Protein AF-A0A942HSF5-F1 (afdb_monomer_lite)

Radius of gyration: 24.58 Å; chains: 1; bounding box: 55×70×62 Å

Secondary structure (DSSP, 8-state):
------TTHHHHHHHHHHHHHHHHHHHHHHHHHHHHHHHHHHHHHHHHH-HHHHHHHHHHHHHHHHHHHHHHHHHHHHHHHH-SS--TTHHHHHHHHHTSPPPHHHHHHHHHHHHH---TT-SS--HHHHHHHH-TTS----HHHHHHHHHTSPP--S-HHHHHHHHHHHHHHHHHHHHTT--S---------------SS----SS------------------------

Structure (mmCIF, N/CA/C/O backbone):
data_AF-A0A942HSF5-F1
#
_entry.id   AF-A0A942HSF5-F1
#
loop_
_atom_site.group_PDB
_atom_site.id
_atom_site.type_symbol
_atom_site.label_atom_id
_atom_site.label_alt_id
_atom_site.label_comp_id
_atom_site.label_asym_id
_atom_site.label_entity_id
_atom_site.label_seq_id
_atom_site.pdbx_PDB_ins_code
_atom_site.Cartn_x
_atom_site.Cartn_y
_atom_site.Cartn_z
_atom_site.occupancy
_atom_site.B_iso_or_equiv
_atom_site.auth_seq_id
_atom_site.auth_comp_id
_atom_site.auth_asym_id
_atom_site.auth_atom_id
_atom_site.pdbx_PDB_model_num
ATOM 1 N N . MET A 1 1 ? 25.600 -0.099 -43.401 1.00 35.75 1 MET A N 1
ATOM 2 C CA . MET A 1 1 ? 24.937 0.670 -42.324 1.00 35.75 1 MET A CA 1
ATOM 3 C C . MET A 1 1 ? 24.494 2.003 -42.907 1.00 35.75 1 MET A C 1
ATOM 5 O O . MET A 1 1 ? 25.350 2.807 -43.247 1.00 35.75 1 MET A O 1
ATOM 9 N N . LYS A 1 2 ? 23.191 2.196 -43.150 1.00 35.94 2 LYS A N 1
ATOM 10 C CA . LYS A 1 2 ? 22.650 3.480 -43.624 1.00 35.94 2 LYS A CA 1
ATOM 11 C C . LYS A 1 2 ? 22.341 4.343 -42.400 1.00 35.94 2 LYS A C 1
ATOM 13 O O . LYS A 1 2 ? 21.595 3.911 -41.529 1.00 35.94 2 LYS A O 1
ATOM 18 N N . SER A 1 3 ? 22.986 5.503 -42.341 1.00 41.00 3 SER A N 1
ATOM 19 C CA . SER A 1 3 ? 22.808 6.540 -41.324 1.00 41.00 3 SER A CA 1
ATOM 20 C C . SER A 1 3 ? 21.345 6.994 -41.264 1.00 41.00 3 SER A C 1
ATOM 22 O O . SER A 1 3 ? 20.743 7.247 -42.309 1.00 41.00 3 SER A O 1
ATOM 24 N N . CYS A 1 4 ? 20.774 7.066 -40.060 1.00 44.41 4 CYS A N 1
ATOM 25 C CA . CYS A 1 4 ? 19.440 7.609 -39.827 1.00 44.41 4 CYS A CA 1
ATOM 26 C C . CYS A 1 4 ? 19.436 9.120 -40.090 1.00 44.41 4 CYS A C 1
ATOM 28 O O . CYS A 1 4 ? 20.072 9.897 -39.385 1.00 44.41 4 CYS A O 1
ATOM 30 N N . GLU A 1 5 ? 18.685 9.516 -41.108 1.00 50.47 5 GLU A N 1
ATOM 31 C CA . GLU A 1 5 ? 18.286 10.889 -41.413 1.00 50.47 5 GLU A CA 1
ATOM 32 C C . GLU A 1 5 ? 17.570 11.536 -40.202 1.00 50.47 5 GLU A C 1
ATOM 34 O O . GLU A 1 5 ? 16.673 10.904 -39.630 1.00 50.47 5 GLU A O 1
ATOM 39 N N . PRO A 1 6 ? 17.894 12.780 -39.797 1.00 50.84 6 PRO A N 1
ATOM 40 C CA . PRO A 1 6 ? 17.239 13.438 -38.670 1.00 50.84 6 PRO A CA 1
ATOM 41 C C . PRO A 1 6 ? 15.860 13.949 -39.103 1.00 50.84 6 PRO A C 1
ATOM 43 O O . PRO A 1 6 ? 15.696 15.090 -39.535 1.00 50.84 6 PRO A O 1
ATOM 46 N N . LYS A 1 7 ? 14.838 13.097 -39.014 1.00 59.50 7 LYS A N 1
ATOM 47 C CA . LYS A 1 7 ? 13.461 13.487 -39.332 1.00 59.50 7 LYS A CA 1
ATOM 48 C C . LYS A 1 7 ? 12.908 14.402 -38.227 1.00 59.50 7 LYS A C 1
ATOM 50 O O . LYS A 1 7 ? 12.543 13.944 -37.151 1.00 59.50 7 LYS A O 1
ATOM 55 N N . ASN A 1 8 ? 12.823 15.696 -38.549 1.00 68.75 8 ASN A N 1
ATOM 56 C CA . ASN A 1 8 ? 12.024 16.750 -37.900 1.00 68.75 8 ASN A CA 1
ATOM 57 C C . ASN A 1 8 ? 12.500 17.290 -36.534 1.00 68.75 8 ASN A C 1
ATOM 59 O O . ASN A 1 8 ? 11.708 17.417 -35.600 1.00 68.75 8 ASN A O 1
ATOM 63 N N . ALA A 1 9 ? 13.757 17.743 -36.461 1.00 76.00 9 ALA A N 1
ATOM 64 C CA . ALA A 1 9 ? 14.327 18.424 -35.287 1.00 76.00 9 ALA A CA 1
ATOM 65 C C . ALA A 1 9 ? 13.532 19.666 -34.813 1.00 76.00 9 ALA A C 1
ATOM 67 O O . ALA A 1 9 ? 13.460 19.947 -33.617 1.00 76.00 9 ALA A O 1
ATOM 68 N N . LEU A 1 10 ? 12.894 20.398 -35.735 1.00 83.00 10 LEU A N 1
ATOM 69 C CA . LEU A 1 10 ? 12.043 21.548 -35.396 1.00 83.00 10 LEU A CA 1
ATOM 70 C C . LEU A 1 10 ? 10.742 21.122 -34.704 1.00 83.00 10 LEU A C 1
ATOM 72 O O . LEU A 1 10 ? 10.320 21.755 -33.740 1.00 83.00 10 LEU A O 1
ATOM 76 N N . GLY A 1 11 ? 10.128 20.027 -35.161 1.00 86.69 11 GLY A N 1
ATOM 77 C CA . GLY A 1 11 ? 8.915 19.486 -34.548 1.00 86.69 11 GLY A CA 1
ATOM 78 C C . GLY A 1 11 ? 9.180 18.991 -33.128 1.00 86.69 11 GLY A C 1
ATOM 79 O O . GLY A 1 11 ? 8.435 19.333 -32.212 1.00 86.69 11 GLY A O 1
ATOM 80 N N . SER A 1 12 ? 10.284 18.264 -32.919 1.00 87.56 12 SER A N 1
ATOM 81 C CA . SER A 1 12 ? 10.695 17.840 -31.575 1.00 87.56 12 SER A CA 1
ATOM 82 C C . SER A 1 12 ? 11.010 19.025 -30.664 1.00 87.56 12 SER A C 1
ATOM 84 O O . SER A 1 12 ? 10.632 19.006 -29.498 1.00 87.56 12 SER A O 1
ATOM 86 N N . PHE A 1 13 ? 11.640 20.077 -31.190 1.00 91.94 13 PHE A N 1
ATOM 87 C CA . PHE A 1 13 ? 11.947 21.282 -30.421 1.00 91.94 13 PHE A CA 1
ATOM 88 C C . PHE A 1 13 ? 10.680 22.022 -29.961 1.00 91.94 13 PHE A C 1
ATOM 90 O O . PHE A 1 13 ? 10.556 22.356 -28.784 1.00 91.94 13 PHE A O 1
ATOM 97 N N . LEU A 1 14 ? 9.702 22.219 -30.853 1.00 92.25 14 LEU A N 1
ATOM 98 C CA . LEU A 1 14 ? 8.422 22.850 -30.506 1.00 92.25 14 LEU A CA 1
ATOM 99 C C . LEU A 1 14 ? 7.624 22.020 -29.491 1.00 92.25 14 LEU A C 1
ATOM 101 O O . LEU A 1 14 ? 7.087 22.571 -28.530 1.00 92.25 14 LEU A O 1
ATOM 105 N N . LEU A 1 15 ? 7.588 20.694 -29.666 1.00 92.00 15 LEU A N 1
ATOM 106 C CA . LEU A 1 15 ? 6.955 19.788 -28.707 1.00 92.00 15 LEU A CA 1
ATOM 107 C C . LEU A 1 15 ? 7.650 19.822 -27.345 1.00 92.00 15 LEU A C 1
ATOM 109 O O . LEU A 1 15 ? 6.969 19.767 -26.328 1.00 92.00 15 LEU A O 1
ATOM 113 N N . GLN A 1 16 ? 8.975 19.957 -27.306 1.00 92.62 16 GLN A N 1
ATOM 114 C CA . GLN A 1 16 ? 9.717 20.065 -26.055 1.00 92.62 16 GLN A CA 1
ATOM 115 C C . GLN A 1 16 ? 9.415 21.376 -25.322 1.00 92.62 16 GLN A C 1
ATOM 117 O O . GLN A 1 16 ? 9.201 21.351 -24.114 1.00 92.62 16 GLN A O 1
ATOM 122 N N . ILE A 1 17 ? 9.328 22.506 -26.034 1.00 93.44 17 ILE A N 1
ATOM 123 C CA . ILE A 1 17 ? 8.907 23.786 -25.438 1.00 93.44 17 ILE A CA 1
ATOM 124 C C . ILE A 1 17 ? 7.506 23.654 -24.839 1.00 93.44 17 ILE A C 1
ATOM 126 O O . ILE A 1 17 ? 7.293 24.009 -23.679 1.00 93.44 17 ILE A O 1
ATOM 130 N N . PHE A 1 18 ? 6.563 23.112 -25.613 1.00 94.62 18 PHE A N 1
ATOM 131 C CA . PHE A 1 18 ? 5.203 22.886 -25.140 1.00 94.62 18 PHE A CA 1
ATOM 132 C C . PHE A 1 18 ? 5.174 21.958 -23.921 1.00 94.62 18 PHE A C 1
ATOM 134 O O . PHE A 1 18 ? 4.561 22.308 -22.917 1.00 94.62 18 PHE A O 1
ATOM 141 N N . ALA A 1 19 ? 5.857 20.811 -23.975 1.00 92.69 19 ALA A N 1
ATOM 142 C CA . ALA A 1 19 ? 5.893 19.839 -22.888 1.00 92.69 19 ALA A CA 1
ATOM 143 C C . ALA A 1 19 ? 6.488 20.447 -21.613 1.00 92.69 19 ALA A C 1
ATOM 145 O O . ALA A 1 19 ? 5.880 20.340 -20.556 1.00 92.69 19 ALA A O 1
ATOM 146 N N . ASN A 1 20 ? 7.608 21.164 -21.713 1.00 93.19 20 ASN A N 1
ATOM 147 C CA . ASN A 1 20 ? 8.257 21.791 -20.560 1.00 93.19 20 ASN A CA 1
ATOM 148 C C . ASN A 1 20 ? 7.384 22.869 -19.893 1.00 93.19 20 ASN A C 1
ATOM 150 O O . ASN A 1 20 ? 7.511 23.108 -18.695 1.00 93.19 20 ASN A O 1
ATOM 154 N N . TRP A 1 21 ? 6.497 23.520 -20.650 1.00 92.94 21 TRP A N 1
ATOM 155 C CA . TRP A 1 21 ? 5.546 24.496 -20.116 1.00 92.94 21 TRP A CA 1
ATOM 156 C C . TRP A 1 21 ? 4.264 23.845 -19.572 1.00 92.94 21 TRP A C 1
ATOM 158 O O . TRP A 1 21 ? 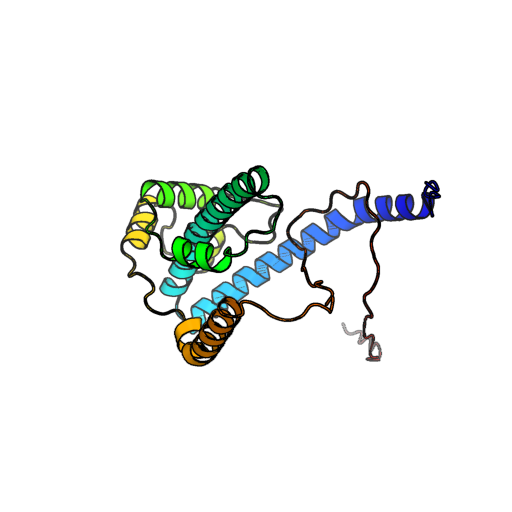3.799 24.190 -18.483 1.00 92.94 21 TRP A O 1
ATOM 168 N N . TYR A 1 22 ? 3.688 22.902 -20.319 1.00 95.12 22 TYR A N 1
ATOM 169 C CA . TYR A 1 22 ? 2.381 22.317 -20.031 1.00 95.12 22 TYR A CA 1
ATOM 170 C C . TYR A 1 22 ? 2.438 21.169 -19.016 1.00 95.12 22 TYR A C 1
ATOM 172 O O . TYR A 1 22 ? 1.579 21.102 -18.133 1.00 95.12 22 TYR A O 1
ATOM 180 N N . GLU A 1 23 ? 3.447 20.294 -19.094 1.00 93.31 23 GLU A N 1
ATOM 181 C CA . GLU A 1 23 ? 3.617 19.145 -18.191 1.00 93.31 23 GLU A CA 1
ATOM 182 C C . GLU A 1 23 ? 3.536 19.542 -16.712 1.00 93.31 23 GLU A C 1
ATOM 184 O O . GLU A 1 23 ? 2.684 18.977 -16.025 1.00 93.31 23 GLU A O 1
ATOM 189 N N . PRO A 1 24 ? 4.267 20.552 -16.199 1.00 90.31 24 PRO A N 1
ATOM 190 C CA . PRO A 1 24 ? 4.238 20.847 -14.766 1.00 90.31 24 PRO A CA 1
ATOM 191 C C . PRO A 1 24 ? 2.880 21.393 -14.301 1.00 90.31 24 PRO A C 1
ATOM 193 O O . PRO A 1 24 ? 2.481 21.230 -13.142 1.00 90.31 24 PRO A O 1
ATOM 196 N N . PHE A 1 25 ? 2.137 22.061 -15.186 1.00 90.31 25 PHE A N 1
ATOM 197 C CA . PHE A 1 25 ? 0.782 22.529 -14.902 1.00 90.31 25 PHE A CA 1
ATOM 198 C C . PHE A 1 25 ? -0.216 21.371 -14.872 1.00 90.31 25 PHE A C 1
ATOM 200 O O . PHE A 1 25 ? -1.018 21.276 -13.936 1.00 90.31 25 PHE A O 1
ATOM 207 N N . PHE A 1 26 ? -0.157 20.500 -15.880 1.00 92.62 26 PHE A N 1
ATOM 208 C CA . PHE A 1 26 ? -1.014 19.327 -15.988 1.00 92.62 26 PHE A CA 1
ATOM 209 C C . PHE A 1 26 ? -0.751 18.359 -14.835 1.00 92.62 26 PHE A C 1
ATOM 211 O O . PHE A 1 26 ? -1.683 17.987 -14.125 1.00 92.62 26 PHE A O 1
ATOM 218 N N . ALA A 1 27 ? 0.518 18.042 -14.579 1.00 89.44 27 ALA A N 1
ATOM 219 C CA . ALA A 1 27 ? 0.947 17.102 -13.558 1.00 89.44 27 ALA A CA 1
ATOM 220 C C . ALA A 1 27 ? 0.529 17.531 -12.147 1.00 89.44 27 ALA A C 1
ATOM 222 O O . ALA A 1 27 ? 0.086 16.701 -11.360 1.00 89.44 27 ALA A O 1
ATOM 223 N N . ARG A 1 28 ? 0.600 18.826 -11.805 1.00 89.19 28 ARG A N 1
ATOM 224 C CA . ARG A 1 28 ? 0.102 19.306 -10.502 1.00 89.19 28 ARG A CA 1
ATOM 225 C C . ARG A 1 28 ? -1.398 19.062 -10.323 1.00 89.19 28 ARG A C 1
ATOM 227 O O . ARG A 1 28 ? -1.811 18.638 -9.247 1.00 89.19 28 ARG A O 1
ATOM 234 N N . ARG A 1 29 ? -2.203 19.303 -11.364 1.00 90.00 29 ARG A N 1
ATOM 235 C CA . ARG A 1 29 ? -3.660 19.095 -11.315 1.00 90.00 29 ARG A CA 1
ATOM 236 C C . ARG A 1 29 ? -4.036 17.622 -11.305 1.00 90.00 29 ARG A C 1
ATOM 238 O O . ARG A 1 29 ? -4.836 17.217 -10.469 1.00 90.00 29 ARG A O 1
ATOM 245 N N . SER A 1 30 ? -3.453 16.827 -12.199 1.00 92.19 30 SER A N 1
ATOM 246 C CA . SER A 1 30 ? -3.753 15.399 -12.279 1.00 92.19 30 SER A CA 1
ATOM 247 C C . SER A 1 30 ? -3.329 14.669 -11.006 1.00 92.19 30 SER A C 1
ATOM 249 O O . SER A 1 30 ? -4.113 13.889 -10.483 1.00 92.19 30 SER A O 1
ATOM 251 N N . ARG A 1 31 ? -2.165 14.994 -10.422 1.00 90.25 31 ARG A N 1
ATOM 252 C CA . ARG A 1 31 ? -1.730 14.422 -9.133 1.00 90.25 31 ARG A CA 1
ATOM 253 C C . ARG A 1 31 ? -2.669 14.780 -7.984 1.00 90.25 31 ARG A C 1
ATOM 255 O O . ARG A 1 31 ? -2.965 13.919 -7.164 1.00 90.25 31 ARG A O 1
ATOM 262 N N . ALA A 1 32 ? -3.146 16.025 -7.909 1.00 90.31 32 ALA A N 1
ATOM 263 C CA . ALA A 1 32 ? -4.127 16.408 -6.893 1.00 90.31 32 ALA A CA 1
ATOM 264 C C . ALA A 1 32 ? -5.422 15.593 -7.032 1.00 90.31 32 ALA A C 1
ATOM 266 O O . ALA A 1 32 ? -5.900 15.050 -6.043 1.00 90.31 32 ALA A O 1
ATOM 267 N N . LEU A 1 33 ? -5.919 15.427 -8.260 1.00 93.19 33 LEU A N 1
ATOM 268 C CA . LEU A 1 33 ? -7.095 14.603 -8.538 1.00 93.19 33 LEU A CA 1
ATOM 269 C C . LEU A 1 33 ? -6.875 13.124 -8.180 1.00 93.19 33 LEU A C 1
ATOM 271 O O . LEU A 1 33 ? -7.745 12.507 -7.574 1.00 93.19 33 LEU A O 1
ATOM 275 N N . CYS A 1 34 ? -5.704 12.559 -8.493 1.00 94.00 34 CYS A N 1
ATOM 276 C CA . CYS A 1 34 ? -5.357 11.191 -8.100 1.00 94.00 34 CYS A CA 1
ATOM 277 C C . CYS A 1 34 ? -5.402 11.003 -6.579 1.00 94.00 34 CYS A C 1
ATOM 279 O O . CYS A 1 34 ? -5.929 10.000 -6.107 1.00 94.00 34 CYS A O 1
ATOM 281 N N . ARG A 1 35 ? -4.908 11.978 -5.806 1.00 92.56 35 ARG A N 1
ATOM 282 C CA . ARG A 1 35 ? -4.947 11.919 -4.338 1.00 92.56 35 ARG A CA 1
ATOM 283 C C . ARG A 1 35 ? -6.372 11.914 -3.790 1.00 92.56 35 ARG A C 1
ATOM 285 O O . ARG A 1 35 ? -6.654 11.129 -2.891 1.00 92.56 35 ARG A O 1
ATOM 292 N N . GLU A 1 36 ? -7.266 12.722 -4.356 1.00 93.88 36 GLU A N 1
ATOM 293 C CA . GLU A 1 36 ? -8.691 12.699 -3.996 1.00 93.88 36 GLU A CA 1
ATOM 294 C C . GLU A 1 36 ? -9.344 11.352 -4.340 1.00 93.88 36 GLU A C 1
ATOM 296 O O . GLU A 1 36 ? -10.103 10.810 -3.540 1.00 93.88 36 GLU A O 1
ATOM 301 N N . HIS A 1 37 ? -9.012 10.764 -5.495 1.00 95.75 37 HIS A N 1
ATOM 302 C CA . HIS A 1 37 ? -9.520 9.442 -5.874 1.00 95.75 37 HIS A CA 1
ATOM 303 C C . HIS A 1 37 ? -9.037 8.328 -4.934 1.00 95.75 37 HIS A C 1
ATOM 305 O O . HIS A 1 37 ? -9.824 7.446 -4.602 1.00 95.75 37 HIS A O 1
ATOM 311 N N . GLU A 1 38 ? -7.784 8.371 -4.472 1.00 94.88 38 GLU A N 1
ATOM 312 C CA . GLU A 1 38 ? -7.266 7.427 -3.470 1.00 94.88 38 GLU A CA 1
ATOM 313 C C . GLU A 1 38 ? -8.016 7.546 -2.139 1.00 94.88 38 GLU A C 1
ATOM 315 O O . GLU A 1 38 ? -8.435 6.537 -1.578 1.00 94.88 38 GLU A O 1
ATOM 320 N N . LEU A 1 39 ? -8.251 8.772 -1.655 1.00 95.44 39 LEU A N 1
ATOM 321 C CA . LEU A 1 39 ? -9.009 8.992 -0.419 1.00 95.44 39 LEU A CA 1
ATOM 322 C C . LEU A 1 39 ? -10.472 8.552 -0.560 1.00 95.44 39 LEU A C 1
ATOM 324 O O . LEU A 1 39 ? -11.023 7.949 0.359 1.00 95.44 39 LEU A O 1
ATOM 328 N N . ALA A 1 40 ? -11.103 8.805 -1.708 1.00 96.94 40 ALA A N 1
ATOM 329 C CA . ALA A 1 40 ? -12.459 8.337 -1.983 1.00 96.94 40 ALA A CA 1
ATOM 330 C C . ALA A 1 40 ? -12.537 6.802 -2.056 1.00 96.94 40 ALA A C 1
ATOM 332 O O . ALA A 1 40 ? -13.482 6.209 -1.532 1.00 96.94 40 ALA A O 1
ATOM 333 N N . ALA A 1 41 ? -11.537 6.151 -2.659 1.00 96.44 41 ALA A N 1
ATOM 334 C CA . ALA A 1 41 ? -11.433 4.695 -2.693 1.00 96.44 41 ALA A CA 1
ATOM 335 C C . ALA A 1 41 ? -11.253 4.104 -1.286 1.00 96.44 41 ALA A C 1
ATOM 337 O O . ALA A 1 41 ? -11.908 3.117 -0.949 1.00 96.44 41 ALA A O 1
ATOM 338 N N . ASP A 1 42 ? -10.441 4.743 -0.441 1.00 97.69 42 ASP A N 1
ATOM 339 C CA . ASP A 1 42 ? -10.285 4.358 0.961 1.00 97.69 42 ASP A CA 1
ATOM 340 C C . ASP A 1 42 ? -11.620 4.449 1.714 1.00 97.69 42 ASP A C 1
ATOM 342 O O . ASP A 1 42 ? -12.013 3.494 2.380 1.00 97.69 42 ASP A O 1
ATOM 346 N N . GLN A 1 43 ? -12.369 5.548 1.565 1.00 97.69 43 GLN A N 1
ATOM 347 C CA . GLN A 1 43 ? -13.687 5.704 2.201 1.00 97.69 43 GLN A CA 1
ATOM 348 C C . GLN A 1 43 ? -14.712 4.678 1.702 1.00 97.69 43 GLN A C 1
ATOM 350 O O . GLN A 1 43 ? -15.530 4.182 2.481 1.00 97.69 43 GLN A O 1
ATOM 355 N N . LEU A 1 44 ? -14.657 4.314 0.419 1.00 97.94 44 LEU A N 1
ATOM 356 C CA . LEU A 1 44 ? -15.472 3.228 -0.117 1.00 97.94 44 LEU A CA 1
ATOM 357 C C . LEU A 1 44 ? -15.081 1.873 0.494 1.00 97.94 44 LEU A C 1
ATOM 359 O O . LEU A 1 44 ? -15.956 1.091 0.846 1.00 97.94 44 LEU A O 1
ATOM 363 N N . SER A 1 45 ? -13.788 1.597 0.682 1.00 96.88 45 SER A N 1
ATOM 364 C CA . SER A 1 45 ? -13.344 0.395 1.401 1.00 96.88 45 SER A CA 1
ATOM 365 C C . SER A 1 45 ? -13.880 0.387 2.836 1.00 96.88 45 SER A C 1
ATOM 367 O O . SER A 1 45 ? -14.425 -0.622 3.286 1.00 96.88 45 SER A O 1
ATOM 369 N N . VAL A 1 46 ? -13.819 1.526 3.534 1.00 97.94 46 VAL A N 1
ATOM 370 C CA . VAL A 1 46 ? -14.348 1.668 4.901 1.00 97.94 46 VAL A CA 1
ATOM 371 C C . VAL A 1 46 ? -15.837 1.335 4.966 1.00 97.94 46 VAL A C 1
ATOM 373 O O . VAL A 1 46 ? -16.251 0.648 5.899 1.00 97.94 46 VAL A O 1
ATOM 376 N N . SER A 1 47 ? -16.640 1.769 3.991 1.00 97.88 47 SER A N 1
ATOM 377 C CA . SER A 1 47 ? -18.082 1.493 3.987 1.00 97.88 47 SER A CA 1
ATOM 378 C C . SER A 1 47 ? -18.428 0.022 3.724 1.00 97.88 47 SER A C 1
ATOM 380 O O . SER A 1 47 ? -19.502 -0.421 4.127 1.00 97.88 47 SER A O 1
ATOM 382 N N . ILE A 1 48 ? -17.525 -0.743 3.098 1.00 96.94 48 ILE A N 1
ATOM 383 C CA . ILE A 1 48 ? -17.724 -2.164 2.774 1.00 96.94 48 ILE A CA 1
ATOM 384 C C . ILE A 1 48 ? -17.169 -3.083 3.873 1.00 96.94 48 ILE A C 1
ATOM 386 O O . ILE A 1 48 ? -17.857 -4.010 4.293 1.00 96.94 48 ILE A O 1
ATOM 390 N N . VAL A 1 49 ? -15.929 -2.859 4.328 1.00 94.44 49 VAL A N 1
ATOM 391 C CA . VAL A 1 49 ? -15.210 -3.781 5.238 1.00 94.44 49 VAL A CA 1
ATOM 392 C C . VAL A 1 49 ? -14.886 -3.191 6.613 1.00 94.44 49 VAL A C 1
ATOM 394 O O . VAL A 1 49 ? -14.375 -3.898 7.483 1.00 94.44 49 VAL A O 1
ATOM 397 N N . GLY A 1 50 ? -15.166 -1.903 6.825 1.00 97.25 50 GLY A N 1
ATOM 398 C CA . GLY A 1 50 ? -14.879 -1.185 8.065 1.00 97.25 50 GLY A CA 1
ATOM 399 C C . GLY A 1 50 ? -13.503 -0.511 8.102 1.00 97.25 50 GLY A C 1
ATOM 400 O O . GLY A 1 50 ? -12.587 -0.822 7.332 1.00 97.25 50 GLY A O 1
ATOM 401 N N . GLY A 1 51 ? -13.359 0.443 9.028 1.00 96.25 51 GLY A N 1
ATOM 402 C CA . GLY A 1 51 ? -12.154 1.266 9.177 1.00 96.25 51 GLY A CA 1
ATOM 403 C C . GLY A 1 51 ? -10.916 0.478 9.598 1.00 96.25 51 GLY A C 1
ATOM 404 O O . GLY A 1 51 ? -9.856 0.644 9.004 1.00 96.25 51 GLY A O 1
ATOM 405 N N . GLU A 1 52 ? -11.050 -0.417 10.576 1.00 94.06 52 GLU A N 1
ATOM 406 C CA . GLU A 1 52 ? -9.930 -1.217 11.083 1.00 94.06 52 GLU A CA 1
ATOM 407 C C . GLU A 1 52 ? -9.351 -2.141 10.005 1.00 94.06 52 GLU A C 1
ATOM 409 O O . GLU A 1 52 ? -8.154 -2.089 9.722 1.00 94.06 52 GLU A O 1
ATOM 414 N N . THR A 1 53 ? -10.207 -2.916 9.335 1.00 93.62 53 THR A N 1
ATOM 415 C CA . THR A 1 53 ? -9.810 -3.799 8.231 1.00 93.62 53 THR A CA 1
ATOM 416 C C . THR A 1 53 ? -9.155 -3.020 7.092 1.00 93.62 53 THR A C 1
ATOM 418 O O . THR A 1 53 ? -8.118 -3.442 6.582 1.00 93.62 53 THR A O 1
ATOM 421 N N . THR A 1 54 ? -9.710 -1.858 6.726 1.00 96.00 54 THR A N 1
ATOM 422 C CA . THR A 1 54 ? -9.142 -1.001 5.672 1.00 96.00 54 THR A CA 1
ATOM 423 C C . THR A 1 54 ? -7.753 -0.489 6.058 1.00 96.00 54 THR A C 1
ATOM 425 O O . THR A 1 54 ? -6.807 -0.626 5.282 1.00 96.00 54 THR A O 1
ATOM 428 N N . CYS A 1 55 ? -7.585 0.030 7.278 1.00 95.44 55 C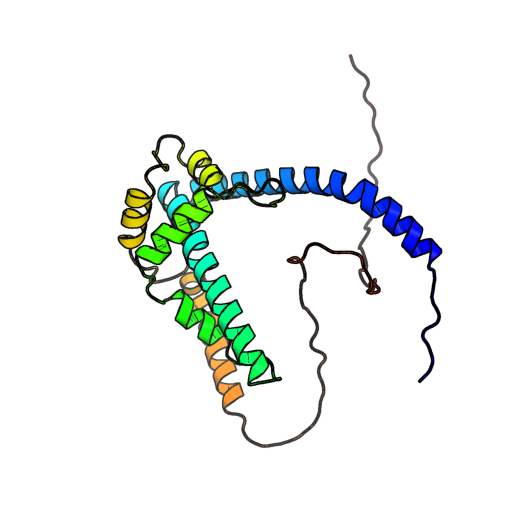YS A N 1
ATOM 429 C CA . CYS A 1 55 ? -6.284 0.472 7.784 1.00 95.44 55 CYS A CA 1
ATOM 430 C C . CYS A 1 55 ? -5.255 -0.668 7.809 1.00 95.44 55 CYS A C 1
ATOM 432 O O . CYS A 1 55 ? -4.123 -0.488 7.360 1.00 95.44 55 CYS A O 1
ATOM 434 N N . ASN A 1 56 ? -5.647 -1.852 8.289 1.00 93.50 56 ASN A N 1
ATOM 435 C CA . ASN A 1 56 ? -4.773 -3.023 8.346 1.00 93.50 56 ASN A CA 1
ATOM 436 C C . ASN A 1 56 ? -4.343 -3.475 6.942 1.00 93.50 56 ASN A C 1
ATOM 438 O O . ASN A 1 56 ? -3.172 -3.795 6.728 1.00 93.50 56 ASN A O 1
ATOM 442 N N . ALA A 1 57 ? -5.255 -3.450 5.965 1.00 92.75 57 ALA A N 1
ATOM 443 C CA . ALA A 1 57 ? -4.949 -3.759 4.571 1.00 92.75 57 ALA A CA 1
ATOM 444 C C . ALA A 1 57 ? -3.977 -2.741 3.946 1.00 92.75 57 ALA A C 1
ATOM 446 O O . ALA A 1 57 ? -3.029 -3.143 3.264 1.00 92.75 57 ALA A O 1
ATOM 447 N N . LEU A 1 58 ? -4.155 -1.443 4.217 1.00 94.12 58 LEU A N 1
ATOM 448 C CA . LEU A 1 58 ? -3.241 -0.388 3.763 1.00 94.12 58 LEU A CA 1
ATOM 449 C C . LEU A 1 58 ? -1.837 -0.560 4.350 1.00 94.12 58 LEU A C 1
ATOM 451 O O . LEU A 1 58 ? -0.853 -0.569 3.611 1.00 94.12 58 LEU A O 1
ATOM 455 N N . ILE A 1 59 ? -1.747 -0.767 5.665 1.00 94.00 59 ILE A N 1
ATOM 456 C CA . ILE A 1 59 ? -0.483 -1.012 6.370 1.00 94.00 59 ILE A CA 1
ATOM 457 C C . ILE A 1 59 ? 0.223 -2.245 5.795 1.00 94.00 59 ILE A C 1
ATOM 459 O O . ILE A 1 59 ? 1.415 -2.195 5.481 1.00 94.00 59 ILE A O 1
ATOM 463 N N . ARG A 1 60 ? -0.516 -3.343 5.595 1.00 91.75 60 ARG A N 1
ATOM 464 C CA . ARG A 1 60 ? 0.023 -4.576 5.009 1.00 91.75 60 ARG A CA 1
ATOM 465 C C . ARG A 1 60 ? 0.551 -4.350 3.600 1.00 91.75 60 ARG A C 1
ATOM 467 O O . ARG A 1 60 ? 1.644 -4.817 3.290 1.00 91.75 60 ARG A O 1
ATOM 474 N N . THR A 1 61 ? -0.200 -3.634 2.768 1.00 91.50 61 THR A N 1
ATOM 475 C CA . THR A 1 61 ? 0.184 -3.341 1.381 1.00 91.50 61 THR A CA 1
ATOM 476 C C . THR A 1 61 ? 1.458 -2.503 1.328 1.00 91.50 61 THR A C 1
ATOM 478 O O . THR A 1 61 ? 2.344 -2.808 0.534 1.00 91.50 61 THR A O 1
ATOM 481 N N . GLU A 1 62 ? 1.609 -1.517 2.216 1.00 92.00 62 GLU A N 1
ATOM 482 C CA . GLU A 1 62 ? 2.824 -0.701 2.296 1.00 92.00 62 GLU A CA 1
ATOM 483 C C . GLU A 1 62 ? 4.046 -1.534 2.717 1.00 92.00 62 GLU A C 1
ATOM 485 O O . GLU A 1 62 ? 5.095 -1.488 2.067 1.00 92.00 62 GLU A O 1
ATOM 490 N N . ILE A 1 63 ? 3.912 -2.328 3.786 1.00 91.62 63 ILE A N 1
ATOM 491 C CA . ILE A 1 63 ? 5.006 -3.138 4.340 1.00 91.62 63 ILE A CA 1
ATOM 492 C C . ILE A 1 63 ? 5.429 -4.221 3.345 1.00 91.62 63 ILE A C 1
ATOM 494 O O . ILE A 1 63 ? 6.596 -4.291 2.947 1.00 91.62 63 ILE A O 1
ATOM 498 N N . VAL A 1 64 ? 4.478 -5.060 2.931 1.00 89.62 64 VAL A N 1
ATOM 499 C CA . VAL A 1 64 ? 4.736 -6.203 2.051 1.00 89.62 64 VAL A CA 1
ATOM 500 C C . VAL A 1 64 ? 5.124 -5.711 0.658 1.00 89.62 64 VAL A C 1
ATOM 502 O O . VAL A 1 64 ? 6.078 -6.221 0.077 1.00 89.62 64 VAL A O 1
ATOM 505 N N . GLY A 1 65 ? 4.465 -4.671 0.139 1.00 90.12 65 GLY A N 1
ATOM 506 C CA . GLY A 1 65 ? 4.792 -4.074 -1.156 1.00 90.12 65 GLY A CA 1
ATOM 507 C C . GLY A 1 65 ? 6.204 -3.490 -1.197 1.00 90.12 65 GLY A C 1
ATOM 508 O O . GLY A 1 65 ? 6.954 -3.759 -2.139 1.00 90.12 65 GLY A O 1
ATOM 509 N N . THR A 1 66 ? 6.619 -2.762 -0.155 1.00 90.62 66 THR A N 1
ATOM 510 C CA . THR A 1 66 ? 7.990 -2.231 -0.058 1.00 90.62 66 THR A CA 1
ATOM 511 C C . THR A 1 66 ? 9.022 -3.352 0.033 1.00 90.62 66 THR A C 1
ATOM 513 O O . THR A 1 66 ? 10.046 -3.310 -0.660 1.00 90.62 66 THR A O 1
ATOM 516 N N . TYR A 1 67 ? 8.751 -4.372 0.852 1.00 90.19 67 TYR A N 1
ATOM 517 C CA . TYR A 1 67 ? 9.612 -5.544 0.985 1.00 90.19 67 TYR A CA 1
ATOM 518 C C . TYR A 1 67 ? 9.790 -6.268 -0.353 1.00 90.19 67 TYR A C 1
ATOM 520 O O . TYR A 1 67 ? 10.920 -6.437 -0.819 1.00 90.19 67 TYR A O 1
ATOM 528 N N . LEU A 1 68 ? 8.681 -6.620 -1.008 1.00 90.19 68 LEU A N 1
ATOM 529 C CA . LEU A 1 68 ? 8.685 -7.331 -2.284 1.00 90.19 68 LEU A CA 1
ATOM 530 C C . LEU A 1 68 ? 9.358 -6.510 -3.374 1.00 90.19 68 LEU A C 1
ATOM 532 O O . LEU A 1 68 ? 10.211 -7.035 -4.081 1.00 90.19 68 LEU A O 1
ATOM 536 N N . SER A 1 69 ? 9.050 -5.214 -3.483 1.00 89.56 69 SER A N 1
ATOM 537 C CA . SER A 1 69 ? 9.674 -4.351 -4.487 1.00 89.56 69 SER A CA 1
ATOM 538 C C . SER A 1 69 ? 11.195 -4.337 -4.338 1.00 89.56 69 SER A C 1
ATOM 540 O O . SER A 1 69 ? 11.901 -4.403 -5.345 1.00 89.56 69 SER A O 1
ATOM 542 N N . LYS A 1 70 ? 11.716 -4.276 -3.104 1.00 89.88 70 LYS A N 1
ATOM 543 C CA . LYS A 1 70 ? 13.161 -4.333 -2.852 1.00 89.88 70 LYS A CA 1
ATOM 544 C C . LYS A 1 70 ? 13.726 -5.710 -3.196 1.00 89.88 70 LYS A C 1
ATOM 546 O O . LYS A 1 70 ? 14.686 -5.800 -3.955 1.00 89.88 70 LYS A O 1
ATOM 551 N N . LYS A 1 71 ? 13.111 -6.771 -2.673 1.00 88.12 71 LYS A N 1
ATOM 552 C CA . LYS A 1 71 ? 13.564 -8.152 -2.851 1.00 88.12 71 LYS A CA 1
ATOM 553 C C . LYS A 1 71 ? 13.603 -8.551 -4.327 1.00 88.12 71 LYS A C 1
ATOM 555 O O . LYS A 1 71 ? 14.623 -9.042 -4.796 1.00 88.12 71 LYS A O 1
ATOM 560 N N . VAL A 1 72 ? 12.529 -8.279 -5.065 1.00 87.00 72 VAL A N 1
ATOM 561 C CA . VAL A 1 72 ? 12.414 -8.550 -6.504 1.00 87.00 72 VAL A CA 1
ATOM 562 C C . VAL A 1 72 ? 13.453 -7.760 -7.280 1.00 87.00 72 VAL A C 1
ATOM 564 O O . VAL A 1 72 ? 14.155 -8.342 -8.098 1.00 87.00 72 VAL A O 1
ATOM 567 N N . SER A 1 73 ? 13.607 -6.463 -6.998 1.00 86.50 73 SER A N 1
ATOM 568 C CA . SER A 1 73 ? 14.616 -5.641 -7.678 1.00 86.50 73 SER A CA 1
ATOM 569 C C . SER A 1 73 ? 16.031 -6.171 -7.445 1.00 86.50 73 SER A C 1
ATOM 571 O O . SER A 1 73 ? 16.833 -6.214 -8.374 1.00 86.50 73 SER A O 1
ATOM 573 N N . ASP A 1 74 ? 16.344 -6.597 -6.220 1.00 88.19 74 ASP A N 1
ATOM 574 C CA . ASP A 1 74 ? 17.651 -7.156 -5.874 1.00 88.19 74 ASP A CA 1
ATOM 575 C C . ASP A 1 74 ? 17.894 -8.519 -6.528 1.00 88.19 74 ASP A C 1
ATOM 577 O O . ASP A 1 74 ? 18.988 -8.758 -7.039 1.00 88.19 74 ASP A O 1
ATOM 581 N N . THR A 1 75 ? 16.891 -9.397 -6.551 1.00 84.94 75 THR A N 1
ATOM 582 C CA . THR A 1 75 ? 16.971 -10.695 -7.233 1.00 84.94 75 THR A CA 1
ATOM 583 C C . THR A 1 75 ? 17.125 -10.517 -8.739 1.00 84.94 75 THR A C 1
ATOM 585 O O . THR A 1 75 ? 18.048 -11.084 -9.316 1.00 84.94 75 THR A O 1
ATOM 588 N N . LEU A 1 76 ? 16.291 -9.681 -9.367 1.00 84.00 76 LEU A N 1
ATOM 589 C CA . LEU A 1 76 ? 16.356 -9.421 -10.804 1.00 84.00 76 LEU A CA 1
ATOM 590 C C . LEU A 1 76 ? 17.718 -8.849 -11.196 1.00 84.00 76 LEU A C 1
ATOM 592 O O . LEU A 1 76 ? 18.357 -9.367 -12.109 1.00 84.00 76 LEU A O 1
ATOM 596 N N . ARG A 1 77 ? 18.217 -7.850 -10.457 1.00 84.19 77 ARG A N 1
ATOM 597 C CA . ARG A 1 77 ? 19.524 -7.239 -10.732 1.00 84.19 77 ARG A CA 1
ATOM 598 C C . ARG A 1 77 ? 20.670 -8.248 -10.673 1.00 84.19 77 ARG A C 1
ATOM 600 O O . ARG A 1 77 ? 21.563 -8.167 -11.504 1.00 84.19 77 ARG A O 1
ATOM 607 N N . ARG A 1 78 ? 20.649 -9.185 -9.716 1.00 82.81 78 ARG A N 1
ATOM 608 C CA . ARG A 1 78 ? 21.649 -10.266 -9.645 1.00 82.81 78 ARG A CA 1
ATOM 609 C C . ARG A 1 78 ? 21.477 -11.254 -10.796 1.00 82.81 78 ARG A C 1
ATOM 611 O O . ARG A 1 78 ? 22.448 -11.572 -11.464 1.00 82.81 78 ARG A O 1
ATOM 618 N N . SER A 1 79 ? 20.241 -11.660 -11.086 1.00 78.00 79 SER A N 1
ATOM 619 C CA . SER A 1 79 ? 19.963 -12.638 -12.141 1.00 78.00 79 SER A CA 1
ATOM 620 C C . SER A 1 79 ? 20.369 -12.164 -13.537 1.00 78.00 79 SER A C 1
ATOM 622 O O . SER A 1 79 ? 20.822 -12.983 -14.319 1.00 78.00 79 SER A O 1
ATOM 624 N N . VAL A 1 80 ? 20.287 -10.860 -13.831 1.00 77.94 80 VAL A N 1
ATOM 625 C CA . VAL A 1 80 ? 20.708 -10.294 -15.128 1.00 77.94 80 VAL A CA 1
ATOM 626 C C . VAL A 1 80 ? 22.220 -10.420 -15.351 1.00 77.94 80 VAL A C 1
ATOM 628 O O . VAL A 1 80 ? 22.662 -10.477 -16.495 1.00 77.94 80 VAL A O 1
ATOM 631 N N . VAL A 1 81 ? 23.019 -10.474 -14.279 1.00 76.38 81 VAL A N 1
ATOM 632 C CA . VAL A 1 81 ? 24.474 -10.678 -14.378 1.00 76.38 81 VAL A CA 1
ATOM 633 C C . VAL A 1 81 ? 24.792 -12.120 -14.776 1.00 76.38 81 VAL A C 1
ATOM 635 O O . VAL A 1 81 ? 25.667 -12.342 -15.610 1.00 76.38 81 VAL A O 1
ATOM 638 N N . ASP A 1 82 ? 24.057 -13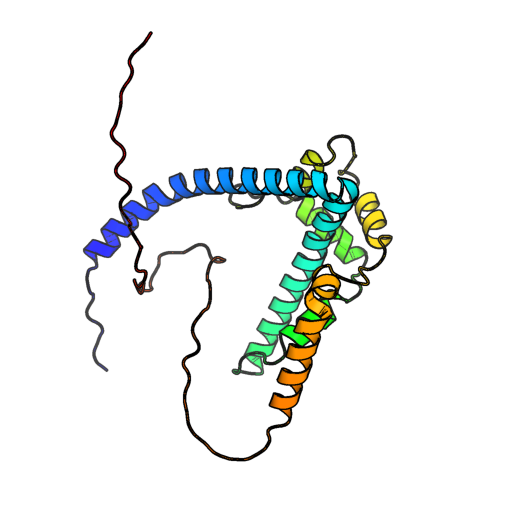.083 -14.220 1.00 74.44 82 ASP A N 1
ATOM 639 C CA . ASP A 1 82 ? 24.350 -14.512 -14.371 1.00 74.44 82 ASP A CA 1
ATOM 640 C C . ASP A 1 82 ? 23.571 -15.169 -15.529 1.00 74.44 82 ASP A C 1
ATOM 642 O O . ASP A 1 82 ? 23.993 -16.189 -16.082 1.00 74.44 82 ASP A O 1
ATOM 646 N N . HIS A 1 83 ? 22.437 -14.583 -15.926 1.00 69.56 83 HIS A N 1
ATOM 647 C CA . HIS A 1 83 ? 21.513 -15.119 -16.920 1.00 69.56 83 HIS A CA 1
ATOM 648 C C . HIS A 1 83 ? 20.955 -13.999 -17.826 1.00 69.56 83 HIS A C 1
ATOM 650 O O . HIS A 1 83 ? 20.151 -13.186 -17.373 1.00 69.56 83 HIS A O 1
ATOM 656 N N . PRO A 1 84 ? 21.312 -13.964 -19.127 1.00 68.62 84 PRO A N 1
ATOM 657 C CA . PRO A 1 84 ? 20.777 -12.975 -20.075 1.00 68.62 84 PRO A CA 1
ATOM 658 C C . PRO A 1 84 ? 19.312 -13.238 -20.473 1.00 68.62 84 PRO A C 1
ATOM 660 O O . PRO A 1 84 ? 18.682 -12.409 -21.126 1.00 68.62 84 PRO A O 1
ATOM 663 N N . GLU A 1 85 ? 18.773 -14.397 -20.099 1.00 74.38 85 GLU A N 1
ATOM 664 C CA . GLU A 1 85 ? 17.395 -14.814 -20.353 1.00 74.38 85 GLU A CA 1
ATOM 665 C C . GLU A 1 85 ? 16.438 -14.273 -19.269 1.00 74.38 85 GLU A C 1
ATOM 667 O O . GLU A 1 85 ? 16.828 -14.140 -18.106 1.00 74.38 85 GLU A O 1
ATOM 672 N N . PRO A 1 86 ? 15.163 -13.995 -19.603 1.00 69.81 86 PRO A N 1
ATOM 673 C CA . PRO A 1 86 ? 14.179 -13.518 -18.635 1.00 69.81 86 PRO A CA 1
ATOM 674 C C . PRO A 1 86 ? 13.943 -14.530 -17.501 1.00 69.81 86 PRO A C 1
ATOM 676 O O . PRO A 1 86 ? 13.919 -15.744 -17.710 1.00 69.81 86 PRO A O 1
ATOM 679 N N . PHE A 1 87 ? 13.724 -14.015 -16.286 1.00 72.00 87 PHE A N 1
ATOM 680 C CA . PHE A 1 87 ? 13.528 -14.813 -15.073 1.00 72.00 87 PHE A CA 1
ATOM 681 C C . PHE A 1 87 ? 12.216 -15.622 -15.143 1.00 72.00 87 PHE A C 1
ATOM 683 O O . PHE A 1 87 ? 11.144 -15.121 -14.798 1.00 72.00 87 PHE A O 1
ATOM 690 N N . ARG A 1 88 ? 12.304 -16.874 -15.621 1.00 70.44 88 ARG A N 1
ATOM 691 C CA . ARG A 1 88 ? 11.149 -17.743 -15.932 1.00 70.44 88 ARG A CA 1
ATOM 692 C C . ARG A 1 88 ? 10.200 -17.972 -14.753 1.00 70.44 88 ARG A C 1
ATOM 694 O O . ARG A 1 88 ? 8.991 -18.003 -14.958 1.00 70.44 88 ARG A O 1
ATOM 701 N N . ASP A 1 89 ? 10.722 -18.044 -13.530 1.00 77.81 89 ASP A N 1
ATOM 702 C CA . ASP A 1 89 ? 9.946 -18.414 -12.337 1.00 77.81 89 ASP A CA 1
ATOM 703 C C . ASP A 1 89 ? 9.548 -17.220 -11.453 1.00 77.81 89 ASP A C 1
ATOM 705 O O . ASP A 1 89 ? 9.288 -17.377 -10.256 1.00 77.81 89 ASP A O 1
ATOM 709 N N . LEU A 1 90 ? 9.460 -16.009 -12.025 1.00 79.69 90 LEU A N 1
ATOM 710 C CA . LEU A 1 90 ? 9.163 -14.779 -11.276 1.00 79.69 90 LEU A CA 1
ATOM 711 C C . LEU A 1 90 ? 7.910 -14.893 -10.404 1.00 79.69 90 LEU A C 1
ATOM 713 O O . LEU A 1 90 ? 7.928 -14.487 -9.246 1.00 79.69 90 LEU A O 1
ATOM 717 N N . TYR A 1 91 ? 6.827 -15.462 -10.931 1.00 79.75 91 TYR A N 1
ATOM 718 C CA . TYR A 1 91 ? 5.564 -15.567 -10.199 1.00 79.75 91 TYR A CA 1
ATOM 719 C C . TYR A 1 91 ? 5.613 -16.600 -9.066 1.00 79.75 91 TYR A C 1
ATOM 721 O O . TYR A 1 91 ? 5.006 -16.384 -8.017 1.00 79.75 91 TYR A O 1
ATOM 729 N N . HIS A 1 92 ? 6.363 -17.693 -9.236 1.00 78.44 92 HIS A N 1
ATOM 730 C CA . HIS A 1 92 ? 6.592 -18.667 -8.167 1.00 78.44 92 HIS A CA 1
ATOM 731 C C . HIS A 1 92 ? 7.437 -18.064 -7.044 1.00 78.44 92 HIS A C 1
ATOM 733 O O . HIS A 1 92 ? 7.088 -18.203 -5.871 1.00 78.44 92 HIS A O 1
ATOM 739 N N . PHE A 1 93 ? 8.488 -17.330 -7.411 1.00 82.88 93 PHE A N 1
ATOM 740 C CA . PHE A 1 93 ? 9.306 -16.566 -6.478 1.00 82.88 93 PHE A CA 1
ATOM 741 C C . PHE A 1 93 ? 8.477 -15.523 -5.715 1.00 82.88 93 PHE A C 1
ATOM 743 O O . PHE A 1 93 ? 8.470 -15.524 -4.488 1.00 82.88 93 PHE A O 1
ATOM 750 N N . LEU A 1 94 ? 7.708 -14.688 -6.424 1.00 83.81 94 LEU A N 1
ATOM 751 C CA . LEU A 1 94 ? 6.831 -13.682 -5.817 1.00 83.81 94 LEU A CA 1
ATOM 752 C C . LEU A 1 94 ? 5.862 -14.307 -4.815 1.00 83.81 94 LEU A C 1
ATOM 754 O O . LEU A 1 94 ? 5.711 -13.792 -3.713 1.00 83.81 94 LEU A O 1
ATOM 758 N N . ARG A 1 95 ? 5.234 -15.432 -5.171 1.00 81.00 95 ARG A N 1
ATOM 759 C CA . ARG A 1 95 ? 4.315 -16.138 -4.274 1.00 81.00 95 ARG A CA 1
ATOM 760 C C . ARG A 1 95 ? 5.003 -16.589 -2.986 1.00 81.00 95 ARG A C 1
ATOM 762 O O . ARG A 1 95 ? 4.441 -16.396 -1.914 1.00 81.00 95 ARG A O 1
ATOM 769 N N . ALA A 1 96 ? 6.194 -17.179 -3.088 1.00 81.69 96 ALA A N 1
ATOM 770 C CA . ALA A 1 96 ? 6.949 -17.623 -1.918 1.00 81.69 96 ALA A CA 1
ATOM 771 C C . ALA A 1 96 ? 7.335 -16.442 -1.010 1.00 81.69 96 ALA A C 1
ATOM 773 O O . ALA A 1 96 ? 7.201 -16.529 0.208 1.00 81.69 96 ALA A O 1
ATOM 774 N N . GLU A 1 97 ? 7.750 -15.319 -1.600 1.00 86.12 97 GLU A N 1
ATOM 775 C CA . GLU A 1 97 ? 8.162 -14.128 -0.852 1.00 86.12 97 GLU A CA 1
ATOM 776 C C . GLU A 1 97 ? 6.973 -13.375 -0.230 1.00 86.12 97 GLU A C 1
ATOM 778 O O . GLU A 1 97 ? 7.110 -12.839 0.867 1.00 86.12 97 GLU A O 1
ATOM 783 N N . VAL A 1 98 ? 5.789 -13.358 -0.858 1.00 83.38 98 VAL A N 1
ATOM 784 C CA . VAL A 1 98 ? 4.572 -12.740 -0.280 1.00 83.38 98 VAL A CA 1
ATOM 785 C C . VAL A 1 98 ? 4.178 -13.420 1.033 1.00 83.38 98 VAL A C 1
ATOM 787 O O . VAL A 1 98 ? 3.732 -12.756 1.966 1.00 83.38 98 VAL A O 1
ATOM 790 N N . SER A 1 99 ? 4.348 -14.741 1.109 1.00 76.50 99 SER A N 1
ATOM 791 C CA . SER A 1 99 ? 4.054 -15.539 2.303 1.00 76.50 99 SER A CA 1
ATOM 792 C C . SER A 1 99 ? 5.216 -15.596 3.300 1.00 76.50 99 SER A C 1
ATOM 794 O O . SER A 1 99 ? 5.097 -16.256 4.333 1.00 76.50 99 SER A O 1
ATOM 796 N N . SER A 1 100 ? 6.344 -14.943 3.008 1.00 80.19 100 SER A N 1
ATOM 797 C CA . SER A 1 100 ? 7.507 -14.975 3.892 1.00 80.19 100 SER A CA 1
ATOM 798 C C . SER A 1 100 ? 7.268 -14.149 5.158 1.00 80.19 100 SER A C 1
ATOM 800 O O . SER A 1 100 ? 6.590 -13.118 5.147 1.00 80.19 100 SER A O 1
ATOM 802 N N . LYS A 1 101 ? 7.824 -14.613 6.281 1.00 82.81 101 LYS A N 1
ATOM 803 C CA . LYS A 1 101 ? 7.757 -13.877 7.543 1.00 82.81 101 LYS A CA 1
ATOM 804 C C . LYS A 1 101 ? 8.747 -12.715 7.483 1.00 82.81 101 LYS A C 1
ATOM 806 O O . LYS A 1 101 ? 9.933 -12.931 7.241 1.00 82.81 101 LYS A O 1
ATOM 811 N N . LEU A 1 102 ? 8.258 -11.499 7.711 1.00 85.81 102 LEU A N 1
ATOM 812 C CA . LEU A 1 102 ? 9.111 -10.322 7.829 1.00 85.81 102 LEU A CA 1
ATOM 813 C C . LEU A 1 102 ? 9.661 -10.194 9.251 1.00 85.81 102 LEU A C 1
ATOM 815 O O . LEU A 1 102 ? 8.969 -10.479 10.228 1.00 85.81 102 LEU A O 1
ATOM 819 N N . GLU A 1 103 ? 10.896 -9.712 9.349 1.00 89.25 103 GLU A N 1
ATOM 820 C CA . GLU A 1 103 ? 11.520 -9.365 10.624 1.00 89.25 103 GLU A CA 1
ATOM 821 C C . GLU A 1 103 ? 10.877 -8.100 11.216 1.00 89.25 103 GLU A C 1
ATOM 823 O O . GLU A 1 103 ? 10.604 -7.132 10.500 1.00 89.25 103 GLU A O 1
ATOM 828 N N . GLU A 1 104 ? 10.700 -8.060 12.539 1.00 88.69 104 GLU A N 1
ATOM 829 C CA . GLU A 1 104 ? 10.091 -6.916 13.242 1.00 88.69 104 GLU A CA 1
ATOM 830 C C . GLU A 1 104 ? 10.837 -5.600 12.968 1.00 88.69 104 GLU A C 1
ATOM 832 O O . GLU A 1 104 ? 10.226 -4.569 12.676 1.00 88.69 104 GLU A O 1
ATOM 837 N N . SER A 1 105 ? 12.170 -5.644 12.955 1.00 88.44 105 SER A N 1
ATOM 838 C CA . SER A 1 105 ? 13.005 -4.475 12.652 1.00 88.44 105 SER A CA 1
ATOM 839 C C . SER A 1 105 ? 12.764 -3.920 11.239 1.00 88.44 105 SER A C 1
ATOM 841 O O . SER A 1 105 ? 12.819 -2.704 11.020 1.00 88.44 105 SER A O 1
ATOM 843 N N . GLN A 1 106 ? 12.455 -4.789 10.269 1.00 89.44 106 GLN A N 1
ATOM 844 C CA . GLN A 1 106 ? 12.135 -4.389 8.898 1.00 89.44 106 GLN A CA 1
ATOM 845 C C . GLN A 1 106 ? 10.758 -3.733 8.818 1.00 89.44 106 GLN A C 1
ATOM 847 O O . GLN A 1 106 ? 10.607 -2.730 8.114 1.00 89.44 106 GLN A O 1
ATOM 852 N N . ILE A 1 107 ? 9.781 -4.262 9.557 1.00 91.19 107 ILE A N 1
ATOM 853 C CA . ILE A 1 107 ? 8.430 -3.700 9.663 1.00 91.19 107 ILE A CA 1
ATOM 854 C C . ILE A 1 107 ? 8.502 -2.280 10.231 1.00 91.19 107 ILE A C 1
ATOM 856 O O . ILE A 1 107 ? 8.057 -1.336 9.576 1.00 91.19 107 ILE A O 1
ATOM 860 N N . GLN A 1 108 ? 9.148 -2.106 11.387 1.00 90.81 108 G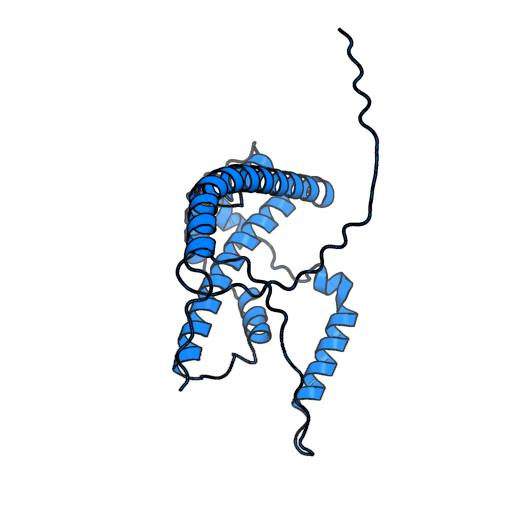LN A N 1
ATOM 861 C CA . GLN A 1 108 ? 9.293 -0.804 12.047 1.00 90.81 108 GLN A CA 1
ATOM 862 C C . GLN A 1 108 ? 10.006 0.218 11.154 1.00 90.81 108 GLN A C 1
ATOM 864 O O . GLN A 1 108 ? 9.530 1.339 10.971 1.00 90.81 108 GLN A O 1
ATOM 869 N N . THR A 1 109 ? 11.121 -0.178 10.531 1.00 91.56 109 THR A N 1
ATOM 870 C CA . THR A 1 109 ? 11.884 0.708 9.636 1.00 91.56 109 THR A CA 1
ATOM 871 C C . THR A 1 109 ? 11.054 1.135 8.424 1.00 91.56 109 THR A C 1
ATOM 873 O O . THR A 1 109 ? 11.120 2.292 7.997 1.00 91.56 109 THR A O 1
ATOM 876 N N . THR A 1 110 ? 10.272 0.213 7.858 1.00 91.88 110 THR A N 1
ATOM 877 C CA . THR A 1 110 ? 9.420 0.484 6.694 1.00 91.88 110 THR A CA 1
ATOM 878 C C . THR A 1 110 ? 8.278 1.420 7.062 1.00 91.88 110 THR A C 1
ATOM 880 O O . THR A 1 110 ? 8.090 2.428 6.385 1.00 91.88 110 THR A O 1
ATOM 883 N N . LEU A 1 111 ? 7.590 1.159 8.175 1.00 92.38 111 LEU A N 1
ATOM 884 C CA . LEU A 1 111 ? 6.525 2.021 8.683 1.00 92.38 111 LEU A CA 1
ATOM 885 C C . LEU A 1 111 ? 7.027 3.424 9.009 1.00 92.38 111 LEU A C 1
ATOM 887 O O . LEU A 1 111 ? 6.427 4.402 8.576 1.00 92.38 111 LEU A O 1
ATOM 891 N N . LEU A 1 112 ? 8.161 3.544 9.703 1.00 91.44 112 LEU A N 1
ATOM 892 C CA . LEU A 1 112 ? 8.743 4.844 10.027 1.00 91.44 112 LEU A CA 1
ATOM 893 C C . LEU A 1 112 ? 9.078 5.643 8.761 1.00 91.44 112 LEU A C 1
ATOM 895 O O . LEU A 1 112 ? 8.864 6.858 8.711 1.00 91.44 112 LEU A O 1
ATOM 899 N N . ARG A 1 113 ? 9.594 4.970 7.725 1.00 90.62 113 ARG A N 1
ATOM 900 C CA . ARG A 1 113 ? 9.872 5.597 6.430 1.00 90.62 113 ARG A CA 1
ATOM 901 C C . ARG A 1 113 ? 8.584 6.027 5.733 1.00 90.62 113 ARG A C 1
ATOM 903 O O . ARG A 1 113 ? 8.514 7.172 5.300 1.00 90.62 113 ARG A O 1
ATOM 910 N N . ALA A 1 114 ? 7.593 5.144 5.638 1.00 89.50 114 ALA A N 1
ATOM 911 C CA . ALA A 1 114 ? 6.306 5.431 5.008 1.00 89.50 114 ALA A CA 1
ATOM 912 C C . ALA A 1 114 ? 5.562 6.572 5.721 1.00 89.50 114 ALA A C 1
ATOM 914 O O . ALA A 1 114 ? 4.955 7.426 5.080 1.00 89.50 114 ALA A O 1
ATOM 915 N N . TRP A 1 115 ? 5.676 6.639 7.048 1.00 89.44 115 TRP A N 1
ATOM 916 C CA . TRP A 1 115 ? 5.081 7.688 7.867 1.00 89.44 115 TRP A CA 1
ATOM 917 C C . TRP A 1 115 ? 5.684 9.069 7.592 1.00 89.44 115 TRP A C 1
ATOM 919 O O . TRP A 1 115 ? 4.956 10.054 7.456 1.00 89.44 115 TRP A O 1
ATOM 929 N N . LYS A 1 116 ? 7.021 9.133 7.502 1.00 86.31 116 LYS A N 1
ATOM 930 C CA . LYS A 1 116 ? 7.786 10.365 7.242 1.00 86.31 116 LYS A CA 1
ATOM 931 C C . LYS A 1 116 ? 7.803 10.772 5.770 1.00 86.31 116 LYS A C 1
ATOM 933 O O . LYS A 1 116 ? 8.168 11.905 5.463 1.00 86.31 116 LYS A O 1
ATOM 938 N N . ALA A 1 117 ? 7.464 9.864 4.860 1.00 80.06 117 ALA A N 1
ATOM 939 C CA . ALA A 1 117 ? 7.474 10.136 3.435 1.00 80.06 117 ALA A CA 1
ATOM 940 C C . ALA A 1 117 ? 6.354 11.120 3.079 1.00 80.06 117 ALA A C 1
ATOM 942 O O . ALA A 1 117 ? 5.204 10.737 2.889 1.00 80.06 117 ALA A O 1
ATOM 943 N N . HIS A 1 118 ? 6.706 12.398 2.950 1.00 71.44 118 HIS A N 1
ATOM 944 C CA . HIS A 1 118 ? 5.894 13.367 2.232 1.00 71.44 118 HIS A CA 1
ATOM 945 C C . HIS A 1 118 ? 6.546 13.629 0.881 1.00 71.44 118 HIS A C 1
ATOM 947 O O . HIS A 1 118 ? 7.666 14.133 0.804 1.00 71.44 118 HIS A O 1
ATOM 953 N N . LYS A 1 119 ? 5.861 13.244 -0.191 1.00 70.25 119 LYS A N 1
ATOM 954 C CA . LYS A 1 119 ? 6.345 13.429 -1.554 1.00 70.25 119 LYS A CA 1
ATOM 955 C C . LYS A 1 119 ? 5.326 14.276 -2.298 1.00 70.25 119 LYS A C 1
ATOM 957 O O . LYS A 1 119 ? 4.316 13.776 -2.774 1.00 70.25 119 LYS A O 1
ATOM 962 N N . GLU A 1 120 ? 5.600 15.571 -2.391 1.00 65.38 120 GLU A N 1
ATOM 963 C CA . GLU A 1 120 ? 4.727 16.551 -3.055 1.00 65.38 120 GLU A CA 1
ATOM 964 C C . GLU A 1 120 ? 4.387 16.153 -4.508 1.00 65.38 120 GLU A C 1
ATOM 966 O O . GLU A 1 120 ? 3.272 16.368 -4.996 1.00 65.38 120 GLU A O 1
ATOM 971 N N . PHE A 1 121 ? 5.342 15.495 -5.172 1.00 69.31 121 PHE A N 1
ATOM 972 C CA . PHE A 1 121 ? 5.248 15.029 -6.556 1.00 69.31 121 PHE A CA 1
ATOM 973 C C . PHE A 1 121 ? 4.676 13.614 -6.719 1.00 69.31 121 PHE A C 1
ATOM 975 O O . PHE A 1 121 ? 4.617 13.120 -7.844 1.00 69.31 121 PHE A O 1
ATOM 982 N N . ASP A 1 122 ? 4.256 12.967 -5.633 1.00 79.81 122 ASP A N 1
ATOM 983 C CA . ASP A 1 122 ? 3.652 11.637 -5.685 1.00 79.81 122 ASP A CA 1
ATOM 984 C C . ASP A 1 122 ? 2.178 11.721 -6.104 1.00 79.81 122 ASP A C 1
ATOM 986 O O . ASP A 1 122 ? 1.455 12.672 -5.774 1.00 79.81 122 ASP A O 1
ATOM 990 N N . THR A 1 123 ? 1.746 10.725 -6.873 1.00 83.00 123 THR A N 1
ATOM 991 C CA . THR A 1 123 ? 0.352 10.548 -7.291 1.00 83.00 123 THR A CA 1
ATOM 992 C C . THR A 1 123 ? -0.521 10.062 -6.142 1.00 83.00 123 THR A C 1
ATOM 994 O O . THR A 1 123 ? -1.733 10.256 -6.196 1.00 83.00 123 THR A O 1
ATOM 997 N N . HIS A 1 124 ? 0.080 9.490 -5.094 1.00 85.19 124 HIS A N 1
ATOM 998 C CA . HIS A 1 124 ? -0.635 8.945 -3.944 1.00 85.19 124 HIS A CA 1
ATOM 999 C C . HIS A 1 124 ? -0.406 9.789 -2.677 1.00 85.19 124 HIS A C 1
ATOM 1001 O O . HIS A 1 124 ? 0.685 10.337 -2.480 1.00 85.19 124 HIS A O 1
ATOM 1007 N N . PRO A 1 125 ? -1.410 9.915 -1.787 1.00 90.12 125 PRO A N 1
ATOM 1008 C CA . PRO A 1 125 ? -1.200 10.485 -0.462 1.00 90.12 125 PRO A CA 1
ATOM 1009 C C . PRO A 1 125 ? -0.282 9.577 0.369 1.00 90.12 125 PRO A C 1
ATOM 1011 O O . PRO A 1 125 ? -0.261 8.360 0.180 1.00 90.12 125 PRO A O 1
ATOM 1014 N N . SER A 1 126 ? 0.449 10.149 1.329 1.00 91.69 126 SER A N 1
ATOM 1015 C CA . SER A 1 126 ? 1.263 9.354 2.256 1.00 91.69 126 SER A CA 1
ATOM 1016 C C . SER A 1 126 ? 0.395 8.405 3.085 1.00 91.69 126 SER A C 1
ATOM 1018 O O . SER A 1 126 ? -0.770 8.703 3.370 1.00 91.69 126 SER A O 1
ATOM 1020 N N . LEU A 1 127 ? 0.987 7.297 3.551 1.00 92.75 127 LEU A N 1
ATOM 1021 C CA . LEU A 1 127 ? 0.313 6.352 4.450 1.00 92.75 127 LEU A CA 1
ATOM 1022 C C . LEU A 1 127 ? -0.291 7.080 5.663 1.00 92.75 127 LEU A C 1
ATOM 1024 O O . LEU A 1 127 ? -1.435 6.839 6.038 1.00 92.75 127 LEU A O 1
ATOM 1028 N N . SER A 1 128 ? 0.454 8.030 6.230 1.00 93.00 128 SER A N 1
ATOM 1029 C CA . SER A 1 128 ? 0.011 8.836 7.368 1.00 93.00 128 SER A CA 1
ATOM 1030 C C . SER A 1 128 ? -1.234 9.675 7.079 1.00 93.00 128 SER A C 1
ATOM 1032 O O . SER A 1 128 ? -2.117 9.760 7.932 1.00 93.00 128 SER A O 1
ATOM 1034 N N . THR A 1 129 ? -1.337 10.269 5.888 1.00 93.44 129 THR A N 1
ATOM 1035 C CA . THR A 1 129 ? -2.518 11.038 5.477 1.00 93.44 129 THR A CA 1
ATOM 1036 C C . THR A 1 129 ? -3.734 10.131 5.310 1.00 93.44 129 THR A C 1
ATOM 1038 O O . THR A 1 129 ? -4.802 10.460 5.821 1.00 93.44 129 THR A O 1
ATOM 1041 N N . ARG A 1 130 ? -3.570 8.969 4.665 1.00 95.06 130 ARG A N 1
ATOM 1042 C CA . ARG A 1 130 ? -4.665 8.007 4.431 1.00 95.06 130 ARG A CA 1
ATOM 1043 C C . ARG A 1 130 ? -5.219 7.443 5.738 1.00 95.06 130 ARG A C 1
ATOM 1045 O O . ARG A 1 130 ? -6.421 7.507 5.978 1.00 95.06 130 ARG A O 1
ATOM 1052 N N . LEU A 1 131 ? -4.342 6.981 6.635 1.00 95.44 131 LEU A N 1
ATOM 1053 C CA . LEU A 1 131 ? -4.746 6.425 7.932 1.00 95.44 131 LEU A CA 1
ATOM 1054 C C . LEU A 1 131 ? -5.480 7.452 8.806 1.00 95.44 131 LEU A C 1
ATOM 1056 O O . LEU A 1 131 ? -6.497 7.130 9.419 1.00 95.44 131 LEU A O 1
ATOM 1060 N N . LYS A 1 132 ? -5.018 8.710 8.815 1.00 94.94 132 LYS A N 1
ATOM 1061 C CA . LYS A 1 132 ? -5.701 9.804 9.525 1.00 94.94 132 LYS A CA 1
ATOM 1062 C C . LYS A 1 132 ? -7.056 10.154 8.913 1.00 94.94 132 LYS A C 1
ATOM 1064 O O . LYS A 1 132 ? -7.964 10.501 9.659 1.00 94.94 132 LYS A O 1
ATOM 1069 N N . ALA A 1 133 ? -7.205 10.065 7.591 1.00 96.00 133 ALA A N 1
ATOM 1070 C CA . ALA A 1 133 ? -8.486 10.303 6.928 1.00 96.00 133 ALA A CA 1
ATOM 1071 C C . ALA A 1 133 ? -9.524 9.214 7.260 1.00 96.00 133 ALA A C 1
ATOM 1073 O O . ALA A 1 133 ? -10.710 9.513 7.366 1.00 96.00 133 ALA A O 1
ATOM 1074 N N . ILE A 1 134 ? -9.082 7.967 7.451 1.00 97.31 134 ILE A N 1
ATOM 1075 C CA . ILE A 1 134 ? -9.957 6.840 7.807 1.00 97.31 134 ILE A CA 1
ATOM 1076 C C . ILE A 1 134 ? -10.297 6.837 9.307 1.00 97.31 134 ILE A C 1
ATOM 1078 O O . ILE A 1 134 ? -11.456 6.680 9.682 1.00 97.31 134 ILE A O 1
ATOM 1082 N N . GLN A 1 135 ? -9.299 7.010 10.179 1.00 96.06 135 GLN A N 1
ATOM 1083 C CA . GLN A 1 135 ? -9.458 6.997 11.639 1.00 96.06 135 GLN A CA 1
ATOM 1084 C C . GLN A 1 135 ? -8.749 8.208 12.264 1.00 96.06 135 GLN A C 1
ATOM 1086 O O . GLN A 1 135 ? -7.627 8.076 12.762 1.00 96.06 135 GLN A O 1
ATOM 1091 N N . PRO A 1 136 ? -9.390 9.390 12.276 1.00 94.56 136 PRO A N 1
ATOM 1092 C CA . PRO A 1 136 ? -8.780 10.618 12.791 1.00 94.56 136 PRO A CA 1
ATOM 1093 C C . PRO A 1 136 ? -8.593 10.621 14.315 1.00 94.56 136 PRO A C 1
ATOM 1095 O O . PRO A 1 136 ? -7.755 11.360 14.823 1.00 94.56 136 PRO A O 1
ATOM 1098 N N . SER A 1 137 ? -9.358 9.807 15.050 1.00 93.56 137 SER A N 1
ATOM 1099 C CA . SER A 1 137 ? -9.291 9.706 16.514 1.00 93.56 137 SER A CA 1
ATOM 1100 C C . SER A 1 137 ? -8.180 8.786 17.028 1.00 93.56 137 SER A C 1
ATOM 1102 O O . SER A 1 137 ? -7.840 8.856 18.208 1.00 93.56 137 SER A O 1
ATOM 1104 N N . ARG A 1 138 ? -7.618 7.916 16.178 1.00 92.62 138 ARG A N 1
ATOM 1105 C CA . ARG A 1 138 ? -6.537 7.004 16.568 1.00 92.62 138 ARG A CA 1
ATOM 1106 C C . ARG A 1 138 ? -5.204 7.742 16.535 1.00 92.62 138 ARG A C 1
ATOM 1108 O O . ARG A 1 138 ? -4.873 8.409 15.554 1.00 92.62 138 ARG A O 1
ATOM 1115 N N . ASP A 1 139 ? -4.412 7.580 17.590 1.00 91.31 139 ASP A N 1
ATOM 1116 C CA . ASP A 1 139 ? -3.036 8.061 17.586 1.00 91.31 139 ASP A CA 1
ATOM 1117 C C . ASP A 1 139 ? -2.144 7.127 16.762 1.00 91.31 139 ASP A C 1
ATOM 1119 O O . ASP A 1 139 ? -1.663 6.093 17.220 1.00 91.31 139 ASP A O 1
ATOM 1123 N N . TRP A 1 140 ? -1.935 7.516 15.511 1.00 90.88 140 TRP A N 1
ATOM 1124 C CA . TRP A 1 140 ? -1.070 6.821 14.567 1.00 90.88 140 TRP A CA 1
ATOM 1125 C C . TRP A 1 140 ? 0.413 7.203 14.685 1.00 90.88 140 TRP A C 1
ATOM 1127 O O . TRP A 1 140 ? 1.243 6.657 13.962 1.00 90.88 140 TRP A O 1
ATOM 1137 N N . SER A 1 141 ? 0.765 8.163 15.550 1.00 87.69 141 SER A N 1
ATOM 1138 C CA . SER A 1 141 ? 2.154 8.616 15.696 1.00 87.69 141 SER A CA 1
ATOM 1139 C C . SER A 1 141 ? 3.032 7.620 16.462 1.00 87.69 141 SER A C 1
ATOM 1141 O O . SER A 1 141 ? 4.252 7.610 16.282 1.00 87.69 141 SER A O 1
ATOM 1143 N N . ASN A 1 142 ? 2.417 6.737 17.254 1.00 91.50 142 ASN A N 1
ATOM 1144 C CA . ASN A 1 142 ? 3.090 5.648 17.949 1.00 91.50 142 ASN A CA 1
ATOM 1145 C C . ASN A 1 142 ? 3.358 4.464 17.001 1.00 91.50 142 ASN A C 1
ATOM 1147 O O . ASN A 1 142 ? 2.623 3.476 16.972 1.00 91.50 142 ASN A O 1
ATOM 1151 N N . ILE A 1 143 ? 4.428 4.576 16.210 1.00 90.06 143 ILE A N 1
ATOM 1152 C CA . ILE A 1 143 ? 4.806 3.572 15.201 1.00 90.06 143 ILE A CA 1
ATOM 1153 C C . ILE A 1 143 ? 5.102 2.203 15.823 1.00 90.06 143 ILE A C 1
ATOM 1155 O O . ILE A 1 143 ? 4.787 1.186 15.210 1.00 90.06 143 ILE A O 1
ATOM 1159 N N . ASP A 1 144 ? 5.649 2.159 17.039 1.00 90.62 144 ASP A N 1
ATOM 1160 C CA . ASP A 1 144 ? 5.955 0.899 17.722 1.00 90.62 144 ASP A CA 1
ATOM 1161 C C . ASP A 1 144 ? 4.680 0.137 18.094 1.00 90.62 144 ASP A C 1
ATOM 1163 O O . ASP A 1 144 ? 4.622 -1.083 17.943 1.00 90.62 144 ASP A O 1
ATOM 1167 N N . ALA A 1 145 ? 3.636 0.845 18.539 1.00 91.12 145 ALA A N 1
ATOM 1168 C CA . ALA A 1 145 ? 2.328 0.241 18.779 1.00 91.12 145 ALA A CA 1
ATOM 1169 C C . ALA A 1 145 ? 1.713 -0.284 17.474 1.00 91.12 145 ALA A C 1
ATOM 1171 O O . ALA A 1 145 ? 1.303 -1.437 17.416 1.00 91.12 145 ALA A O 1
ATOM 1172 N N . VAL A 1 146 ? 1.746 0.512 16.399 1.00 92.12 146 VAL A N 1
ATOM 1173 C CA . VAL A 1 146 ? 1.226 0.096 15.082 1.00 92.12 146 VAL A CA 1
ATOM 1174 C C . VAL A 1 146 ? 1.978 -1.124 14.534 1.00 92.12 146 VAL A C 1
ATOM 1176 O O . VAL A 1 146 ? 1.364 -2.027 13.968 1.00 92.12 146 VAL A O 1
ATOM 1179 N N . ALA A 1 147 ? 3.300 -1.182 14.708 1.00 91.44 147 ALA A N 1
ATOM 1180 C CA . ALA A 1 147 ? 4.109 -2.324 14.294 1.00 91.44 147 ALA A CA 1
ATOM 1181 C C . ALA A 1 147 ? 3.754 -3.591 15.087 1.00 91.44 147 ALA A C 1
ATOM 1183 O O . ALA A 1 147 ? 3.619 -4.658 14.490 1.00 91.44 147 ALA A O 1
ATOM 1184 N N . LYS A 1 148 ? 3.555 -3.474 16.407 1.00 91.31 148 LYS A N 1
ATOM 1185 C CA . LYS A 1 148 ? 3.105 -4.587 17.256 1.00 91.31 148 LYS A CA 1
ATOM 1186 C C . LYS A 1 148 ? 1.720 -5.077 16.856 1.00 91.31 148 LYS A C 1
ATOM 1188 O O . LYS A 1 148 ? 1.537 -6.282 16.715 1.00 91.31 148 LYS A O 1
ATOM 1193 N N . ASP A 1 149 ? 0.784 -4.159 16.621 1.00 91.19 149 ASP A N 1
ATOM 1194 C CA . ASP A 1 149 ? -0.557 -4.494 16.140 1.00 91.19 149 ASP A CA 1
ATOM 1195 C C . ASP A 1 149 ? -0.460 -5.294 14.837 1.00 91.19 149 ASP A C 1
ATOM 1197 O O . ASP A 1 149 ? -1.052 -6.362 14.734 1.00 91.19 149 ASP A O 1
ATOM 1201 N N . PHE A 1 150 ? 0.360 -4.838 13.882 1.00 89.50 150 PHE A N 1
ATOM 1202 C CA . PHE A 1 150 ? 0.574 -5.528 12.610 1.00 89.50 150 PHE A CA 1
ATOM 1203 C C . PHE A 1 150 ? 1.183 -6.929 12.767 1.00 89.50 150 PHE A C 1
ATOM 1205 O O . PHE A 1 150 ? 0.750 -7.858 12.091 1.00 89.50 150 PHE A O 1
ATOM 1212 N N . ILE A 1 151 ? 2.180 -7.093 13.639 1.00 89.19 151 ILE A N 1
ATOM 1213 C CA . ILE A 1 151 ? 2.830 -8.391 13.894 1.00 89.19 151 ILE A CA 1
ATOM 1214 C C . ILE A 1 151 ? 1.847 -9.391 14.506 1.00 89.19 151 ILE A C 1
ATOM 1216 O O . ILE A 1 151 ? 1.923 -10.582 14.210 1.00 89.19 151 ILE A O 1
ATOM 1220 N N . ASN A 1 152 ? 0.924 -8.898 15.331 1.00 89.44 152 ASN A N 1
ATOM 1221 C CA . ASN A 1 152 ? -0.109 -9.702 15.972 1.00 89.44 152 ASN A CA 1
ATOM 1222 C C . ASN A 1 152 ? -1.327 -9.954 15.070 1.00 89.44 152 ASN A C 1
ATOM 1224 O O . ASN A 1 152 ? -2.224 -10.690 15.475 1.00 89.44 152 ASN A O 1
ATOM 1228 N N . LEU A 1 153 ? -1.391 -9.362 13.870 1.00 85.44 153 LEU A N 1
ATOM 1229 C CA . LEU A 1 153 ? -2.459 -9.671 12.925 1.00 85.44 153 LEU A CA 1
ATOM 1230 C C . LEU A 1 153 ? -2.338 -11.119 12.467 1.00 85.44 153 LEU A C 1
ATOM 1232 O O . LEU A 1 153 ? -1.276 -11.563 12.021 1.00 85.44 153 LEU A O 1
ATOM 1236 N N . GLU A 1 154 ? -3.471 -11.813 12.481 1.00 79.88 154 GLU A N 1
ATOM 1237 C CA . GLU A 1 154 ? -3.564 -13.149 11.915 1.00 79.88 154 GLU A CA 1
ATOM 1238 C C . GLU A 1 154 ? -3.057 -13.148 10.458 1.00 79.88 154 GLU A C 1
ATOM 1240 O O . GLU A 1 154 ? -3.320 -12.215 9.674 1.00 79.88 154 GLU A O 1
ATOM 1245 N N . PRO A 1 155 ? -2.278 -14.170 10.063 1.00 75.75 155 PRO A N 1
ATOM 1246 C CA . PRO A 1 155 ? -1.851 -14.308 8.686 1.00 75.75 155 PRO A CA 1
ATOM 1247 C C . PRO A 1 155 ? -3.079 -14.460 7.783 1.00 75.75 155 PRO A C 1
ATOM 1249 O O . PRO A 1 155 ? -4.056 -15.119 8.128 1.00 75.75 155 PRO A O 1
ATOM 1252 N N . VAL A 1 156 ? -3.025 -13.855 6.596 1.00 75.69 156 VAL A N 1
ATOM 1253 C CA . VAL A 1 156 ? -4.090 -14.022 5.600 1.00 75.69 156 VAL A CA 1
ATOM 1254 C C . VAL A 1 156 ? -4.026 -15.459 5.090 1.00 75.69 156 VAL A C 1
ATOM 1256 O O . VAL A 1 156 ? -3.108 -15.809 4.349 1.00 75.69 156 VAL A O 1
ATOM 1259 N N . VAL A 1 157 ? -4.975 -16.287 5.531 1.00 74.25 157 VAL A N 1
ATOM 1260 C CA . VAL A 1 157 ? -5.062 -17.711 5.168 1.00 74.25 157 VAL A CA 1
ATOM 1261 C C . VAL A 1 157 ? -5.657 -17.887 3.770 1.00 74.25 157 VAL A C 1
ATOM 1263 O O . VAL A 1 157 ? -5.190 -18.723 3.001 1.00 74.25 157 VAL A O 1
ATOM 1266 N N . GLU A 1 158 ? -6.655 -17.073 3.427 1.00 77.81 158 GLU A N 1
ATOM 1267 C CA . GLU A 1 158 ? -7.350 -17.103 2.142 1.00 77.81 158 GLU A CA 1
ATOM 1268 C C . GLU A 1 158 ? -7.530 -15.671 1.636 1.00 77.81 158 GLU A C 1
ATOM 1270 O O . GLU A 1 158 ? -8.032 -14.801 2.352 1.00 77.81 158 GLU A O 1
ATOM 1275 N N . THR A 1 159 ? -7.083 -15.396 0.410 1.00 76.00 159 THR A N 1
ATOM 1276 C CA . THR A 1 159 ? -7.345 -14.100 -0.223 1.00 76.00 159 THR A CA 1
ATOM 1277 C C . THR A 1 159 ? -8.725 -14.108 -0.887 1.00 76.00 159 THR A C 1
ATOM 1279 O O . THR A 1 159 ? -9.195 -15.169 -1.295 1.00 76.00 159 THR A O 1
ATOM 1282 N N . PRO A 1 160 ? -9.369 -12.945 -1.110 1.00 74.88 160 PRO A N 1
ATOM 1283 C CA . PRO A 1 160 ? -10.586 -12.892 -1.922 1.00 74.88 160 PRO A CA 1
ATOM 1284 C C . PRO A 1 160 ? -10.389 -13.515 -3.309 1.00 74.88 160 PRO A C 1
ATOM 1286 O O . PRO A 1 160 ? -11.307 -14.118 -3.856 1.00 74.88 160 PRO A O 1
ATOM 1289 N N . ALA A 1 161 ? -9.180 -13.414 -3.870 1.00 74.62 161 ALA A N 1
ATOM 1290 C CA . ALA A 1 161 ? -8.860 -14.059 -5.133 1.00 74.62 161 ALA A CA 1
ATOM 1291 C C . ALA A 1 161 ? -8.853 -15.591 -5.019 1.00 74.62 161 ALA A C 1
ATOM 1293 O O . ALA A 1 161 ? -9.362 -16.259 -5.913 1.00 74.62 161 ALA A O 1
ATOM 1294 N N . ASP A 1 162 ? -8.329 -16.150 -3.926 1.00 77.94 162 ASP A N 1
ATOM 1295 C CA . ASP A 1 162 ? -8.413 -17.589 -3.667 1.00 77.94 162 ASP A CA 1
ATOM 1296 C C . ASP A 1 162 ? -9.874 -18.016 -3.472 1.00 77.94 162 ASP A C 1
ATOM 1298 O O . ASP A 1 162 ? -10.313 -18.961 -4.118 1.00 77.94 162 ASP A O 1
ATOM 1302 N N . PHE A 1 163 ? -10.661 -17.269 -2.694 1.00 80.94 163 PHE A N 1
ATOM 1303 C CA . PHE A 1 163 ? -12.069 -17.590 -2.453 1.00 80.94 163 PHE A CA 1
ATOM 1304 C C . PHE A 1 163 ? -12.906 -17.572 -3.746 1.00 80.94 163 PHE A C 1
ATOM 1306 O O . PHE A 1 163 ? -13.575 -18.551 -4.079 1.00 80.94 163 PHE A O 1
ATOM 1313 N N . PHE A 1 164 ? -12.843 -16.481 -4.520 1.00 80.88 164 PHE A N 1
ATOM 1314 C CA . PHE A 1 164 ? -13.676 -16.301 -5.717 1.00 80.88 164 PHE A CA 1
ATOM 1315 C C . PHE A 1 164 ? -13.141 -17.011 -6.964 1.00 80.88 164 PHE A C 1
ATOM 1317 O O . PHE A 1 164 ? -13.933 -17.393 -7.827 1.00 80.88 164 PHE A O 1
ATOM 1324 N N . PHE A 1 165 ? -11.820 -17.183 -7.080 1.00 80.94 165 PHE A N 1
ATOM 1325 C CA . PHE A 1 165 ? -11.182 -17.724 -8.283 1.00 80.94 165 PHE A CA 1
ATOM 1326 C C . PHE A 1 165 ? -10.431 -19.040 -8.052 1.00 80.94 165 PHE A C 1
ATOM 1328 O O . PHE A 1 165 ? -9.714 -19.474 -8.952 1.00 80.94 165 PHE A O 1
ATOM 1335 N N . SER A 1 166 ? -10.579 -19.715 -6.904 1.00 79.12 166 SER A N 1
ATOM 1336 C CA . SER A 1 166 ? -9.897 -20.994 -6.606 1.00 79.12 166 SER A CA 1
ATOM 1337 C C . SER A 1 166 ? -10.005 -22.014 -7.738 1.00 79.12 166 SER A C 1
ATOM 1339 O O . SER A 1 166 ? -9.007 -22.644 -8.097 1.00 79.12 166 SER A O 1
ATOM 1341 N N . LYS A 1 167 ? -11.194 -22.155 -8.336 1.00 78.00 167 LYS A N 1
ATOM 1342 C CA . LYS A 1 167 ? -11.446 -23.092 -9.437 1.00 78.00 167 LYS A CA 1
ATOM 1343 C C . LYS A 1 167 ? -10.673 -22.711 -10.703 1.00 78.00 167 LYS A C 1
ATOM 1345 O O . LYS A 1 167 ? -9.924 -23.531 -11.226 1.00 78.00 167 LYS A O 1
ATOM 1350 N N . GLN A 1 168 ? -10.796 -21.463 -11.153 1.00 80.94 168 GLN A N 1
ATOM 1351 C CA . GLN A 1 168 ? -10.108 -20.956 -12.345 1.00 80.94 168 GLN A CA 1
ATOM 1352 C C . GLN A 1 168 ? -8.585 -20.954 -12.148 1.00 80.94 168 GLN A C 1
ATOM 1354 O O . GLN A 1 168 ? -7.835 -21.359 -13.032 1.00 80.94 168 GLN A O 1
ATOM 1359 N N . ILE A 1 169 ? -8.113 -20.560 -10.962 1.00 73.12 169 ILE A N 1
ATOM 1360 C CA . ILE A 1 169 ? -6.696 -20.610 -10.587 1.00 73.12 169 ILE A CA 1
ATOM 1361 C C . ILE A 1 169 ? -6.200 -22.062 -10.584 1.00 73.12 169 ILE A C 1
ATOM 1363 O O . ILE A 1 169 ? -5.089 -22.325 -11.043 1.00 73.12 169 ILE A O 1
ATOM 1367 N N . GLY A 1 170 ? -7.000 -23.014 -10.100 1.00 68.88 170 GLY A N 1
ATOM 1368 C CA . GLY A 1 170 ? -6.687 -24.443 -10.145 1.00 68.88 170 GLY A CA 1
ATOM 1369 C C . GLY A 1 170 ? -6.513 -24.966 -11.573 1.00 68.88 170 GLY A C 1
ATOM 1370 O O . GLY A 1 170 ? -5.526 -25.643 -11.863 1.00 68.88 170 GLY A O 1
ATOM 1371 N N . GLU A 1 171 ? -7.417 -24.597 -12.479 1.00 72.31 171 GLU A N 1
ATOM 1372 C CA . GLU A 1 171 ? -7.374 -24.974 -13.899 1.00 72.31 171 GLU A CA 1
ATOM 1373 C C . GLU A 1 171 ? -6.152 -24.373 -14.622 1.00 72.31 171 GLU A C 1
ATOM 1375 O O . GLU A 1 171 ? -5.452 -25.079 -15.357 1.00 72.31 171 GLU A O 1
ATOM 1380 N N . ILE A 1 172 ? -5.820 -23.104 -14.346 1.00 68.12 172 ILE A N 1
ATOM 1381 C CA . ILE A 1 172 ? -4.610 -22.438 -14.864 1.00 68.12 172 ILE A CA 1
ATOM 1382 C C . ILE A 1 172 ? -3.340 -23.113 -14.322 1.00 68.12 172 ILE A C 1
ATOM 1384 O O . ILE A 1 172 ? -2.388 -23.361 -15.061 1.00 68.12 172 ILE A O 1
ATOM 1388 N N . ARG A 1 173 ? -3.312 -23.469 -13.031 1.00 63.91 173 ARG A N 1
ATOM 1389 C CA . ARG A 1 173 ? -2.161 -24.159 -12.421 1.00 63.91 173 ARG A CA 1
ATOM 1390 C C . ARG A 1 173 ? -1.917 -25.532 -13.056 1.00 63.91 173 ARG A C 1
ATOM 1392 O O . ARG A 1 173 ? -0.767 -25.876 -13.317 1.00 63.91 173 ARG A O 1
ATOM 1399 N N . GLN A 1 174 ? -2.971 -26.302 -13.334 1.00 57.91 174 GLN A N 1
ATOM 1400 C CA . GLN A 1 174 ? -2.848 -27.625 -13.962 1.00 57.91 174 GLN A CA 1
ATOM 1401 C C . GLN A 1 174 ? -2.414 -27.553 -15.435 1.00 57.91 174 GLN A C 1
ATOM 1403 O O . GLN A 1 174 ? -1.668 -28.415 -15.902 1.00 57.91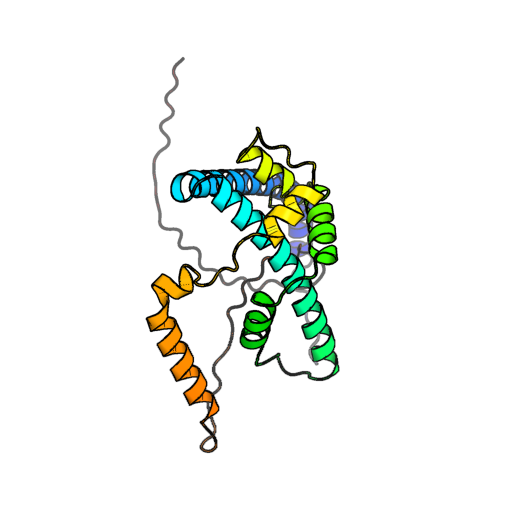 174 GLN A O 1
ATOM 1408 N N . THR A 1 175 ? -2.850 -26.527 -16.170 1.00 55.28 175 THR A N 1
ATOM 1409 C CA . THR A 1 175 ? -2.457 -26.323 -17.575 1.00 55.28 175 THR A CA 1
ATOM 1410 C C . THR A 1 175 ? -1.008 -25.852 -17.711 1.00 55.28 175 THR A C 1
ATOM 1412 O O . THR A 1 175 ? -0.281 -26.404 -18.538 1.00 55.28 175 THR A O 1
ATOM 1415 N N . SER A 1 176 ? -0.533 -24.949 -16.846 1.00 52.06 176 SER A N 1
ATOM 1416 C CA . SER A 1 176 ? 0.884 -24.542 -16.811 1.00 52.06 176 SER A CA 1
ATOM 1417 C C . SER A 1 176 ? 1.832 -25.696 -16.453 1.00 52.06 176 SER A C 1
ATOM 1419 O O . SER A 1 176 ? 2.914 -25.794 -17.026 1.00 52.06 176 SER A O 1
ATOM 1421 N N . PHE A 1 177 ? 1.416 -26.623 -15.580 1.00 43.44 177 PHE A N 1
ATOM 1422 C CA . PHE A 1 177 ? 2.211 -27.814 -15.236 1.00 43.44 177 PHE A CA 1
ATOM 1423 C C . PHE A 1 177 ? 2.254 -28.856 -16.369 1.00 43.44 177 PHE A C 1
ATOM 1425 O O . PHE A 1 177 ? 3.248 -29.558 -16.550 1.00 43.44 177 PHE A O 1
ATOM 1432 N N . LYS A 1 178 ? 1.193 -28.947 -17.185 1.00 37.06 178 LYS A N 1
ATOM 1433 C CA . LYS A 1 178 ? 1.210 -29.781 -18.399 1.00 37.06 178 LYS A CA 1
ATOM 1434 C C . LYS A 1 178 ? 2.136 -29.216 -19.474 1.00 37.06 178 LYS A C 1
ATOM 1436 O O . LYS A 1 178 ? 2.746 -30.000 -20.192 1.00 37.06 178 LYS A O 1
ATOM 1441 N N . LEU A 1 179 ? 2.291 -27.893 -19.559 1.00 41.94 179 LEU A N 1
ATOM 1442 C CA . LEU A 1 179 ? 3.209 -27.251 -20.508 1.00 41.94 179 LEU A CA 1
ATOM 1443 C C . LEU A 1 179 ? 4.691 -27.460 -20.150 1.00 41.94 179 LEU A C 1
ATOM 1445 O O . LEU A 1 179 ? 5.507 -27.563 -21.059 1.00 41.94 179 LEU A O 1
ATOM 1449 N N . SER A 1 180 ? 5.045 -27.630 -18.869 1.00 39.91 180 SER A N 1
ATOM 1450 C CA . SER A 1 180 ? 6.416 -27.992 -18.464 1.00 39.91 180 SER A CA 1
ATOM 1451 C C . SER A 1 180 ? 6.774 -29.467 -18.700 1.00 39.91 180 SER A C 1
ATOM 1453 O O . SER A 1 180 ? 7.947 -29.821 -18.634 1.00 39.91 180 SER A O 1
ATOM 1455 N N . CYS A 1 181 ? 5.787 -30.325 -18.995 1.00 32.09 181 CYS A N 1
ATOM 1456 C CA . CYS A 1 181 ? 5.987 -31.740 -19.333 1.00 32.09 181 CYS A CA 1
ATOM 1457 C C . CYS A 1 181 ? 6.061 -32.019 -20.845 1.00 32.09 181 CYS A C 1
ATOM 1459 O O . CYS A 1 181 ? 6.233 -33.173 -21.236 1.00 32.09 181 CYS A O 1
ATOM 1461 N N . TRP A 1 182 ? 5.975 -30.998 -21.706 1.00 33.28 182 TRP A N 1
ATOM 1462 C CA . TRP A 1 182 ? 6.238 -31.163 -23.137 1.00 33.28 182 TRP A CA 1
ATOM 1463 C C . TRP A 1 182 ? 7.742 -31.126 -23.414 1.00 33.28 182 TRP A C 1
ATOM 1465 O O . TRP A 1 182 ? 8.313 -30.112 -23.809 1.00 33.28 182 TRP A O 1
ATOM 1475 N N . GLN A 1 183 ? 8.388 -32.272 -23.211 1.00 40.69 183 GLN A N 1
ATOM 1476 C CA . GLN A 1 183 ? 9.623 -32.608 -23.907 1.00 40.69 183 GLN A CA 1
ATOM 1477 C C . GLN A 1 183 ? 9.281 -33.213 -25.278 1.00 40.69 183 GLN A C 1
ATOM 1479 O O . GLN A 1 183 ? 8.526 -34.175 -25.360 1.00 40.69 183 GLN A O 1
ATOM 1484 N N . LEU A 1 184 ? 9.947 -32.678 -26.310 1.00 43.62 184 LEU A N 1
ATOM 1485 C CA . LEU A 1 184 ? 10.343 -33.359 -27.551 1.00 43.62 184 LEU A CA 1
ATOM 1486 C C . LEU A 1 184 ? 9.232 -33.699 -28.563 1.00 43.62 184 LEU A C 1
ATOM 1488 O O . LEU A 1 184 ? 8.806 -34.845 -28.643 1.00 43.62 184 LEU A O 1
ATOM 1492 N N . ALA A 1 185 ? 8.871 -32.735 -29.418 1.00 34.94 185 ALA A N 1
ATOM 1493 C CA . ALA A 1 185 ? 8.839 -32.901 -30.881 1.00 34.94 185 ALA A CA 1
ATOM 1494 C C . ALA A 1 185 ? 8.296 -31.635 -31.575 1.00 34.94 185 ALA A C 1
ATOM 1496 O O . ALA A 1 185 ? 7.268 -31.104 -31.174 1.00 34.94 185 ALA A O 1
ATOM 1497 N N . GLU A 1 186 ? 8.981 -31.257 -32.659 1.00 31.94 186 GLU A N 1
ATOM 1498 C CA . GLU A 1 186 ? 8.577 -30.357 -33.758 1.00 31.94 186 GLU A CA 1
ATOM 1499 C C . GLU A 1 186 ? 8.853 -28.835 -33.605 1.00 31.94 186 GLU A C 1
ATOM 1501 O O . GLU A 1 186 ? 8.454 -28.205 -32.623 1.00 31.94 186 GLU A O 1
ATOM 1506 N N . PRO A 1 187 ? 9.555 -28.221 -34.586 1.00 44.38 187 PRO A N 1
ATOM 1507 C CA . PRO A 1 187 ? 9.834 -26.790 -34.644 1.00 44.38 187 PRO A CA 1
ATOM 1508 C C . PRO A 1 187 ? 8.740 -26.022 -35.412 1.00 44.38 187 PRO A C 1
ATOM 1510 O O . PRO A 1 187 ? 8.012 -26.600 -36.209 1.00 44.38 187 PRO A O 1
ATOM 1513 N N . LEU A 1 188 ? 8.760 -24.689 -35.265 1.00 33.19 188 LEU A N 1
ATOM 1514 C CA . LEU A 1 188 ? 7.990 -23.660 -35.996 1.00 33.19 188 LEU A CA 1
ATOM 1515 C C . LEU A 1 188 ? 6.638 -23.270 -35.372 1.00 33.19 188 LEU A C 1
ATOM 1517 O O . LEU A 1 188 ? 5.615 -23.902 -35.585 1.00 33.19 188 LEU A O 1
ATOM 1521 N N . MET A 1 189 ? 6.598 -22.111 -34.715 1.00 26.52 189 MET A N 1
ATOM 1522 C CA . MET A 1 189 ? 6.138 -20.863 -35.340 1.00 26.52 189 MET A CA 1
ATOM 1523 C C . MET A 1 189 ? 6.178 -19.733 -34.309 1.00 26.52 189 MET A C 1
ATOM 1525 O O . MET A 1 189 ? 5.652 -19.821 -33.203 1.00 26.52 189 MET A O 1
ATOM 1529 N N . SER A 1 190 ? 6.850 -18.661 -34.702 1.00 32.59 190 SER A N 1
ATOM 1530 C CA . SER A 1 190 ? 7.022 -17.413 -33.976 1.00 32.59 190 SER A CA 1
ATOM 1531 C C . SER A 1 190 ? 5.668 -16.749 -33.705 1.00 32.59 190 SER A C 1
ATOM 1533 O O . SER A 1 190 ? 4.968 -16.387 -34.649 1.00 32.59 190 SER A O 1
ATOM 1535 N N . PHE A 1 191 ? 5.330 -16.518 -32.435 1.00 26.81 191 PHE A N 1
ATOM 1536 C CA . PHE A 1 191 ? 4.242 -15.617 -32.045 1.00 26.81 191 PHE A CA 1
ATOM 1537 C C . PHE A 1 191 ? 4.817 -14.350 -31.391 1.00 26.81 191 PHE A C 1
ATOM 1539 O O . PHE A 1 191 ? 5.694 -14.455 -30.530 1.00 26.81 191 PHE A O 1
ATOM 1546 N N . PRO A 1 192 ? 4.368 -13.146 -31.795 1.00 29.41 192 PRO A N 1
ATOM 1547 C CA . PRO A 1 192 ? 4.901 -11.890 -31.291 1.00 29.41 192 PRO A CA 1
ATOM 1548 C C . PRO A 1 192 ? 4.330 -11.597 -29.897 1.00 29.41 192 PRO A C 1
ATOM 1550 O O . PRO A 1 192 ? 3.130 -11.397 -29.723 1.00 29.41 192 PRO A O 1
ATOM 1553 N N . CYS A 1 193 ? 5.208 -11.569 -28.897 1.00 27.03 193 CYS A N 1
ATOM 1554 C CA . CYS A 1 193 ? 4.918 -11.062 -27.560 1.00 27.03 193 CYS A CA 1
ATOM 1555 C C . CYS A 1 193 ? 4.929 -9.527 -27.593 1.00 27.03 193 CYS A C 1
ATOM 1557 O O . CYS A 1 193 ? 5.901 -8.931 -28.058 1.00 27.03 193 CYS A O 1
ATOM 1559 N N . GLY A 1 194 ? 3.874 -8.877 -27.102 1.00 29.48 194 GLY A N 1
ATOM 1560 C CA . GLY A 1 194 ? 3.866 -7.419 -27.029 1.00 29.48 194 GLY A CA 1
ATOM 1561 C C . GLY A 1 194 ? 2.615 -6.818 -26.411 1.00 29.48 194 GLY A C 1
ATOM 1562 O O . GLY A 1 194 ? 1.838 -6.208 -27.132 1.00 29.48 194 GLY A O 1
ATOM 1563 N N . ILE A 1 195 ? 2.456 -6.925 -25.087 1.00 28.81 195 ILE A N 1
ATOM 1564 C CA . ILE A 1 195 ? 1.707 -5.932 -24.297 1.00 28.81 195 ILE A CA 1
ATOM 1565 C C . ILE A 1 195 ? 2.437 -5.728 -22.958 1.00 28.81 195 ILE A C 1
ATOM 1567 O O . ILE A 1 195 ? 2.165 -6.404 -21.970 1.00 28.81 195 ILE A O 1
ATOM 1571 N N . CYS A 1 196 ? 3.383 -4.786 -22.937 1.00 28.53 196 CYS A N 1
ATOM 1572 C CA . CYS A 1 196 ? 3.889 -4.166 -21.712 1.00 28.53 196 CYS A CA 1
ATOM 1573 C C . CYS A 1 196 ? 3.166 -2.826 -21.532 1.00 28.53 196 CYS A C 1
ATOM 1575 O O . CYS A 1 196 ? 3.260 -1.962 -22.402 1.00 28.53 196 CYS A O 1
ATOM 1577 N N . PHE A 1 197 ? 2.468 -2.640 -20.411 1.00 24.62 197 PHE A N 1
ATOM 1578 C CA . PHE A 1 197 ? 1.969 -1.333 -19.974 1.00 24.62 197 PHE A CA 1
ATOM 1579 C C . PHE A 1 197 ? 3.100 -0.563 -19.266 1.00 24.62 197 PHE A C 1
ATOM 1581 O O . PHE A 1 197 ? 3.620 -1.073 -18.272 1.00 24.62 197 PHE A O 1
ATOM 1588 N N . PRO A 1 198 ? 3.481 0.652 -19.708 1.00 34.31 198 PRO A N 1
ATOM 1589 C CA . PRO A 1 198 ? 4.489 1.456 -19.034 1.00 34.31 198 PRO A CA 1
ATOM 1590 C C . PRO A 1 198 ? 3.841 2.680 -18.374 1.00 34.31 198 PRO A C 1
ATOM 1592 O O . PRO A 1 198 ? 3.529 3.655 -19.045 1.00 34.31 198 PRO A O 1
ATOM 1595 N N . PHE A 1 199 ? 3.677 2.671 -17.054 1.00 29.41 199 PHE A N 1
ATOM 1596 C CA . PHE A 1 199 ? 3.568 3.913 -16.277 1.00 29.41 199 PHE A CA 1
ATOM 1597 C C . PHE A 1 199 ? 4.272 3.715 -14.936 1.00 29.41 199 PHE A C 1
ATOM 1599 O O . PHE A 1 199 ? 3.643 3.502 -13.904 1.00 29.41 199 PHE A O 1
ATOM 1606 N N . ARG A 1 200 ? 5.610 3.739 -14.953 1.00 31.92 200 ARG A N 1
ATOM 1607 C CA . ARG A 1 200 ? 6.383 3.897 -13.711 1.00 31.92 200 ARG A CA 1
ATOM 1608 C C . ARG A 1 200 ? 7.601 4.814 -13.807 1.00 31.92 200 ARG A C 1
ATOM 1610 O O . ARG A 1 200 ? 8.081 5.236 -12.763 1.00 31.92 200 ARG A O 1
ATOM 1617 N N . ASP A 1 201 ? 8.021 5.230 -14.997 1.00 31.00 201 ASP A N 1
ATOM 1618 C CA . ASP A 1 201 ? 9.169 6.126 -15.121 1.00 31.00 201 ASP A CA 1
ATOM 1619 C C . ASP A 1 201 ? 8.744 7.507 -15.614 1.00 31.00 201 ASP A C 1
ATOM 1621 O O . ASP A 1 201 ? 8.092 7.667 -16.647 1.00 31.00 201 ASP A O 1
ATOM 1625 N N . VAL A 1 202 ? 9.112 8.516 -14.825 1.00 34.31 202 VAL A N 1
ATOM 1626 C CA . VAL A 1 202 ? 9.070 9.928 -15.200 1.00 34.31 202 VAL A CA 1
ATOM 1627 C C . VAL A 1 202 ? 9.852 10.072 -16.503 1.00 34.31 202 VAL A C 1
ATOM 1629 O O . VAL A 1 202 ? 11.059 9.832 -16.540 1.00 34.31 202 VAL A O 1
ATOM 1632 N N . LEU A 1 203 ? 9.150 10.425 -17.579 1.00 32.16 203 LEU A N 1
ATOM 1633 C CA . LEU A 1 203 ? 9.726 10.621 -18.904 1.00 32.16 203 LEU A CA 1
ATOM 1634 C C . LEU A 1 203 ? 10.731 11.779 -18.865 1.00 32.16 203 LEU A C 1
ATOM 1636 O O . LEU A 1 203 ? 10.375 12.943 -19.029 1.00 32.16 203 LEU A O 1
ATOM 1640 N N . SER A 1 204 ? 12.009 11.448 -18.695 1.00 33.00 204 SER A N 1
ATOM 1641 C CA . SER A 1 204 ? 13.091 12.283 -19.199 1.00 33.00 204 SER A CA 1
ATOM 1642 C C . SER A 1 204 ? 13.037 12.208 -20.724 1.00 33.00 204 SER A C 1
ATOM 1644 O O . SER A 1 204 ? 13.430 11.211 -21.330 1.00 33.00 204 SER A O 1
ATOM 1646 N N . LEU A 1 205 ? 12.478 13.244 -21.353 1.00 35.38 205 LEU A N 1
ATOM 1647 C CA . LEU A 1 205 ? 12.365 13.380 -22.807 1.00 35.38 205 LEU A CA 1
ATOM 1648 C C . LEU A 1 205 ? 13.712 13.774 -23.428 1.00 35.38 205 LEU A C 1
ATOM 1650 O O . LEU A 1 205 ? 13.848 14.828 -24.049 1.00 35.38 205 LEU A O 1
ATOM 1654 N N . SER A 1 206 ? 14.712 12.913 -23.260 1.00 34.06 206 SER A N 1
ATOM 1655 C CA . SER A 1 206 ? 15.950 12.952 -24.028 1.00 34.06 206 SER A CA 1
ATOM 1656 C C . SER A 1 206 ? 16.125 11.613 -24.737 1.00 34.06 206 SER A C 1
ATOM 1658 O O . SER A 1 206 ? 16.622 10.645 -24.170 1.00 34.06 206 SER A O 1
ATOM 1660 N N . GLY A 1 207 ? 15.688 11.568 -25.998 1.00 37.69 207 GLY A N 1
ATOM 1661 C CA . GLY A 1 207 ? 16.340 10.714 -26.988 1.00 37.69 207 GLY A CA 1
ATOM 1662 C C . GLY A 1 207 ? 15.741 9.347 -27.316 1.00 37.69 207 GLY A C 1
ATOM 1663 O O . GLY A 1 207 ? 16.527 8.440 -27.550 1.00 37.69 207 GLY A O 1
ATOM 1664 N N . CYS A 1 208 ? 14.417 9.179 -27.438 1.00 29.23 208 CYS A N 1
ATOM 1665 C CA . CYS A 1 208 ? 13.837 8.048 -28.190 1.00 29.23 208 CYS A CA 1
ATOM 1666 C C . CYS A 1 208 ? 12.496 8.421 -28.851 1.00 29.23 208 CYS A C 1
ATOM 1668 O O . CYS A 1 208 ? 11.661 9.097 -28.255 1.00 29.23 208 C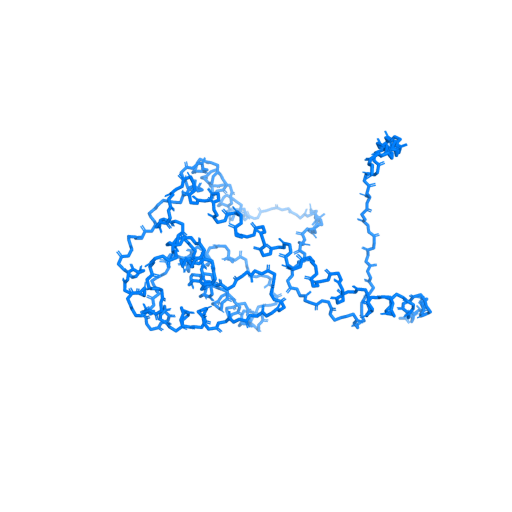YS A O 1
ATOM 1670 N N . ALA A 1 209 ? 12.306 7.991 -30.102 1.00 29.53 209 ALA A N 1
ATOM 1671 C CA . ALA A 1 209 ? 11.119 8.250 -30.914 1.00 29.53 209 ALA A CA 1
ATOM 1672 C C . ALA A 1 209 ? 9.889 7.465 -30.416 1.00 29.53 209 ALA A C 1
ATOM 1674 O O . ALA A 1 209 ? 9.976 6.269 -30.145 1.00 29.53 209 ALA A O 1
ATOM 1675 N N . PHE A 1 210 ? 8.737 8.137 -30.339 1.00 29.39 210 PHE A N 1
ATOM 1676 C CA . PHE A 1 210 ? 7.439 7.545 -29.997 1.00 29.39 210 PHE A CA 1
ATOM 1677 C C . PHE A 1 210 ? 6.860 6.737 -31.176 1.00 29.39 210 PHE A C 1
ATOM 1679 O O . PHE A 1 210 ? 6.737 7.295 -32.270 1.00 29.39 210 PHE A O 1
ATOM 1686 N N . PRO A 1 211 ? 6.401 5.486 -30.985 1.00 33.28 211 PRO A N 1
ATOM 1687 C CA . PRO A 1 211 ? 5.499 4.841 -31.930 1.00 33.28 211 PRO A CA 1
ATOM 1688 C C . PRO A 1 211 ? 4.058 5.274 -31.614 1.00 33.28 211 PRO A C 1
ATOM 1690 O O . PRO A 1 211 ? 3.448 4.814 -30.651 1.00 33.28 211 PRO A O 1
ATOM 1693 N N . PHE A 1 212 ? 3.502 6.190 -32.411 1.00 33.16 212 PHE A N 1
ATOM 1694 C CA . PHE A 1 212 ? 2.073 6.508 -32.364 1.00 33.16 212 PHE A CA 1
ATOM 1695 C C . PHE A 1 212 ? 1.283 5.397 -33.063 1.00 33.16 212 PHE A C 1
ATOM 1697 O O . PHE A 1 212 ? 1.377 5.217 -34.274 1.00 33.16 212 PHE A O 1
ATOM 1704 N N . GLY A 1 213 ? 0.488 4.670 -32.285 1.00 31.12 213 GLY A N 1
ATOM 1705 C CA . GLY A 1 213 ? -0.456 3.670 -32.765 1.00 31.12 213 GLY A CA 1
ATOM 1706 C C . GLY A 1 213 ? -1.598 3.508 -31.772 1.00 31.12 213 GLY A C 1
ATOM 1707 O O . GLY A 1 213 ? -1.750 2.448 -31.183 1.00 31.12 213 GLY A O 1
ATOM 1708 N N . MET A 1 214 ? -2.378 4.568 -31.545 1.00 29.19 214 MET A N 1
ATOM 1709 C CA . MET A 1 214 ? -3.658 4.459 -30.842 1.00 29.19 214 MET A CA 1
ATOM 1710 C C . MET A 1 214 ? -4.762 5.093 -31.689 1.00 29.19 214 MET A C 1
ATOM 1712 O O . MET A 1 214 ? -4.831 6.311 -31.843 1.00 29.19 214 MET A O 1
ATOM 1716 N N . CYS A 1 215 ? -5.625 4.239 -32.246 1.00 26.80 215 CYS A N 1
ATOM 1717 C CA . CYS A 1 215 ? -6.954 4.619 -32.710 1.00 26.80 215 CYS A CA 1
ATOM 1718 C C . CYS A 1 215 ? -7.764 5.097 -31.500 1.00 26.80 215 CYS A C 1
ATOM 1720 O O . CYS A 1 215 ? -8.124 4.297 -30.640 1.00 26.80 215 CYS A O 1
ATOM 1722 N N . PHE A 1 216 ? -8.072 6.389 -31.442 1.00 28.39 216 PHE A N 1
ATOM 1723 C CA . PHE A 1 216 ? -9.120 6.904 -30.566 1.00 28.39 216 PHE A CA 1
ATOM 1724 C C . PHE A 1 216 ? -10.481 6.661 -31.235 1.00 28.39 216 PHE A C 1
ATOM 1726 O O . PHE A 1 216 ? -10.681 7.141 -32.353 1.00 28.39 216 PHE A O 1
ATOM 1733 N N . PRO A 1 217 ? -11.445 5.971 -30.600 1.00 30.14 217 PRO A N 1
ATOM 1734 C CA . PRO A 1 217 ? -12.819 5.989 -31.070 1.00 30.14 217 PRO A CA 1
ATOM 1735 C C . PRO A 1 217 ? -13.452 7.314 -30.627 1.00 30.14 217 PRO A C 1
ATOM 1737 O O . PRO A 1 217 ? -14.035 7.416 -29.551 1.00 30.14 217 PRO A O 1
ATOM 1740 N N . PHE A 1 218 ? -13.329 8.354 -31.452 1.00 28.72 218 PHE A N 1
ATOM 1741 C CA . PHE A 1 218 ? -14.218 9.510 -31.360 1.00 28.72 218 PHE A CA 1
ATOM 1742 C C . PHE A 1 218 ? -15.556 9.085 -31.975 1.00 28.72 218 PHE A C 1
ATOM 1744 O O . PHE A 1 218 ? -15.717 9.091 -33.193 1.00 28.72 218 PHE A O 1
ATOM 1751 N N . ARG A 1 219 ? -16.505 8.645 -31.143 1.00 27.92 219 ARG A N 1
ATOM 1752 C CA . ARG A 1 219 ? -17.910 8.572 -31.549 1.00 27.92 219 ARG A CA 1
ATOM 1753 C C . ARG A 1 219 ? -18.592 9.846 -31.076 1.00 27.92 219 ARG A C 1
ATOM 1755 O O . ARG A 1 219 ? -18.581 10.155 -29.889 1.00 27.92 219 ARG A O 1
ATOM 1762 N N . GLU A 1 220 ? -19.119 10.578 -32.048 1.00 41.00 220 GLU A N 1
ATOM 1763 C CA . GLU A 1 220 ? -19.903 11.800 -31.913 1.00 41.00 220 GLU A CA 1
ATOM 1764 C C . GLU A 1 220 ? -20.888 11.739 -30.740 1.00 41.00 220 GLU A C 1
ATOM 1766 O O . GLU A 1 220 ? -21.765 10.877 -30.690 1.00 41.00 220 GLU A O 1
ATOM 1771 N N . MET A 1 221 ? -20.793 12.711 -29.836 1.00 28.92 221 MET A N 1
ATOM 1772 C CA . MET A 1 221 ? -21.946 13.182 -29.079 1.00 28.92 221 MET A CA 1
ATOM 1773 C C . MET A 1 221 ? -21.997 14.696 -29.227 1.00 28.92 221 MET A C 1
ATOM 1775 O O . MET A 1 221 ? -21.351 15.447 -28.500 1.00 28.92 221 MET A O 1
ATOM 1779 N N . ALA A 1 222 ? -22.746 15.126 -30.239 1.00 34.06 222 ALA A N 1
ATOM 1780 C CA . ALA A 1 222 ? -23.254 16.478 -30.322 1.00 34.06 222 ALA A CA 1
ATOM 1781 C C . ALA A 1 222 ? -24.244 16.698 -29.169 1.00 34.06 222 ALA A C 1
ATOM 1783 O O . ALA A 1 222 ? -25.213 15.954 -29.034 1.00 34.06 222 ALA A O 1
ATOM 1784 N N . LEU A 1 223 ? -24.023 17.736 -28.366 1.00 29.58 223 LEU A N 1
ATOM 1785 C CA . LEU A 1 223 ? -25.064 18.347 -27.545 1.00 29.58 223 LEU A CA 1
ATOM 1786 C C . LEU A 1 223 ? -24.868 19.870 -27.575 1.00 29.58 223 LEU A C 1
ATOM 1788 O O . LEU A 1 223 ? -23.751 20.341 -27.344 1.00 29.58 223 LEU A O 1
ATOM 1792 N N . PRO A 1 224 ? -25.911 20.639 -27.934 1.00 33.56 224 PRO A N 1
ATOM 1793 C CA . PRO A 1 224 ? -25.798 22.067 -28.169 1.00 33.56 224 PRO A CA 1
ATOM 1794 C C . PRO A 1 224 ? -25.708 22.847 -26.857 1.00 33.56 224 PRO A C 1
ATOM 1796 O O . PRO A 1 224 ? -26.394 22.573 -25.874 1.00 33.56 224 PRO A O 1
ATOM 1799 N N . LEU A 1 225 ? -24.860 23.867 -26.905 1.00 29.03 225 LEU A N 1
ATOM 1800 C CA . LEU A 1 225 ? -24.713 24.938 -25.937 1.00 29.03 225 LEU A CA 1
ATOM 1801 C C . LEU A 1 225 ? -26.069 25.651 -25.743 1.00 29.03 225 LEU A C 1
ATOM 1803 O O . LEU A 1 225 ? -26.527 26.348 -26.646 1.00 29.03 225 LEU A O 1
ATOM 1807 N N . ILE A 1 226 ? -26.707 25.509 -24.579 1.00 31.66 226 ILE A N 1
ATOM 1808 C CA . ILE A 1 226 ? -27.763 26.432 -24.134 1.00 31.66 226 ILE A CA 1
ATOM 1809 C C . ILE A 1 226 ? -27.183 27.247 -22.984 1.00 31.66 226 ILE A C 1
ATOM 1811 O O . ILE A 1 226 ? -27.039 26.772 -21.860 1.00 31.66 226 ILE A O 1
ATOM 1815 N N . ILE A 1 227 ? -26.819 28.485 -23.304 1.00 33.50 227 ILE A N 1
ATOM 1816 C CA . ILE A 1 227 ? -26.531 29.534 -22.331 1.00 33.50 227 ILE A CA 1
ATOM 1817 C C . ILE A 1 227 ? -27.884 30.004 -21.789 1.00 33.50 227 ILE A C 1
ATOM 1819 O O . ILE A 1 227 ? -28.664 30.608 -22.524 1.00 33.50 227 ILE A O 1
ATOM 1823 N N . ALA A 1 228 ? -28.160 29.741 -20.514 1.00 29.08 228 ALA A N 1
ATOM 1824 C CA . ALA A 1 228 ? -29.205 30.434 -19.771 1.00 29.08 228 ALA A CA 1
ATOM 1825 C C . ALA A 1 228 ? -28.536 31.487 -18.879 1.00 29.08 228 ALA A C 1
ATOM 1827 O O . ALA A 1 228 ? -27.851 31.161 -17.913 1.00 29.08 228 ALA A O 1
ATOM 1828 N N . VAL A 1 229 ? -28.708 32.753 -19.257 1.00 35.09 229 VAL A N 1
ATOM 1829 C CA . VAL A 1 229 ? -28.427 33.924 -18.423 1.00 35.09 229 VAL A CA 1
ATOM 1830 C C . VAL A 1 229 ? -29.632 34.152 -17.510 1.00 35.09 229 VAL A C 1
ATOM 1832 O O . VAL A 1 229 ? -30.731 34.368 -18.013 1.00 35.09 229 VAL A O 1
ATOM 1835 N N . ALA A 1 230 ? -29.413 34.105 -16.197 1.00 29.14 230 ALA A N 1
ATOM 1836 C CA . ALA A 1 230 ? -30.223 34.683 -15.114 1.00 29.14 230 ALA A CA 1
ATOM 1837 C C . ALA A 1 230 ? -29.448 34.376 -13.815 1.00 29.14 230 ALA A C 1
ATOM 1839 O O . ALA A 1 230 ? -29.107 33.218 -13.598 1.00 29.14 230 ALA A O 1
ATOM 1840 N N . THR A 1 231 ? -29.046 35.295 -12.943 1.00 39.06 231 THR A N 1
ATOM 1841 C CA . THR A 1 231 ? -29.384 36.699 -12.652 1.00 39.06 231 THR A CA 1
ATOM 1842 C C . THR A 1 231 ? -28.153 37.391 -12.083 1.00 39.06 231 THR A C 1
ATOM 1844 O O . THR A 1 231 ? -27.424 36.697 -11.336 1.00 39.06 231 THR A O 1
#

Foldseek 3Di:
DDDDDPPCPPVLVVVVVVCVVVVVVVLLVQLVVLAVVQLVVLVVCCVVPHLVVSLLVLLLCQLLVVVLVVVLVVVQVVCVVVPVDPDPCSVVVSVVSSQDDDDLVSSLVSQVCLCPDDDSSDSYGGSVVNSCSSPVPDDPVPSNVVSVVNNPDDPCPADPCCVPCVPVVVVVVVVVVVVVPDDDDDDDDDDDDDDDDDDDDDDPPPDDDDDDDDDDPPDDDDDDDDDDDDD

pLDDT: mean 72.29, std 24.69, range [24.62, 97.94]

Sequence (231 aa):
MKSCEPKNALGSFLLQIFANWYEPFFARRSRALCREHELAADQLSVSIVGGETTCNALIRTEIVGTYLSKKVSDTLRRSVVDHPEPFRDLYHFLRAEVSSKLEESQIQTTLLRAWKAHKEFDTHPSLSTRLKAIQPSRDWSNIDAVAKDFINLEPVVETPADFFFSKQIGEIRQTSFKLSCWQLAEPLMSFPCGICFPFRDVLSLSGCAFPFGMCFPFREMALPLIIAVAT